Protein AF-A0A422N9A6-F1 (afdb_monomer_lite)

Structure (mmCIF, N/CA/C/O backbone):
data_AF-A0A422N9A6-F1
#
_entry.id   AF-A0A422N9A6-F1
#
loop_
_atom_site.group_PDB
_atom_site.id
_atom_site.type_symbol
_atom_site.label_atom_id
_atom_site.label_alt_id
_atom_site.label_comp_id
_atom_site.label_asym_id
_atom_site.label_entity_id
_atom_site.label_seq_id
_atom_site.pdbx_PDB_ins_code
_atom_site.Cartn_x
_atom_site.Cartn_y
_atom_site.Cartn_z
_atom_site.occupancy
_atom_site.B_iso_or_equiv
_atom_site.auth_seq_id
_atom_site.auth_comp_id
_atom_site.auth_asym_id
_atom_site.auth_atom_id
_atom_site.pdbx_PDB_model_num
ATOM 1 N N . MET A 1 1 ? 10.472 6.749 -29.628 1.00 46.28 1 MET A N 1
ATOM 2 C CA . MET A 1 1 ? 9.082 7.004 -29.210 1.00 46.28 1 MET A CA 1
ATOM 3 C C . MET A 1 1 ? 9.150 7.537 -27.788 1.00 46.28 1 MET A C 1
ATOM 5 O O . MET A 1 1 ? 9.612 6.810 -26.937 1.00 46.28 1 MET A O 1
ATOM 9 N N . LYS A 1 2 ? 8.829 8.817 -27.547 1.00 56.16 2 LYS A N 1
ATOM 10 C CA . LYS A 1 2 ? 8.885 9.477 -26.219 1.00 56.16 2 LYS A CA 1
ATOM 11 C C . LYS A 1 2 ? 7.489 9.838 -25.676 1.00 56.16 2 LYS A C 1
ATOM 13 O O . LYS A 1 2 ? 7.360 10.500 -24.651 1.00 56.16 2 LYS A O 1
ATOM 18 N N . TYR A 1 3 ? 6.442 9.387 -26.368 1.00 67.62 3 TYR A N 1
ATOM 19 C CA . TYR A 1 3 ? 5.109 9.974 -26.276 1.00 67.62 3 TYR A CA 1
ATOM 20 C C . TYR A 1 3 ? 4.389 9.733 -24.948 1.00 67.62 3 TYR A C 1
ATOM 22 O O . TYR A 1 3 ? 3.632 10.600 -24.554 1.00 67.62 3 TYR A O 1
ATOM 30 N N . VAL A 1 4 ? 4.594 8.623 -24.229 1.00 70.62 4 VAL A N 1
ATOM 31 C CA . VAL A 1 4 ? 3.807 8.347 -23.003 1.00 70.62 4 VAL A CA 1
ATOM 32 C C . VAL A 1 4 ? 4.086 9.376 -21.919 1.00 70.62 4 VAL A C 1
ATOM 34 O O . VAL A 1 4 ? 3.166 10.035 -21.448 1.00 70.62 4 VAL A O 1
ATOM 37 N N . TYR A 1 5 ? 5.359 9.564 -21.578 1.00 70.56 5 TYR A N 1
ATOM 38 C CA . TYR A 1 5 ? 5.751 10.548 -20.576 1.00 70.56 5 TYR A CA 1
ATOM 39 C C . TYR A 1 5 ? 5.461 11.978 -21.056 1.00 70.56 5 TYR A C 1
ATOM 41 O O . TYR A 1 5 ? 5.016 12.794 -20.261 1.00 70.56 5 TYR A O 1
ATOM 49 N N . GLU A 1 6 ? 5.626 12.279 -22.350 1.00 73.62 6 GLU A N 1
ATOM 50 C CA . GLU A 1 6 ? 5.270 13.591 -22.919 1.00 73.62 6 GLU A CA 1
ATOM 51 C C . GLU A 1 6 ? 3.755 13.869 -22.865 1.00 73.62 6 GLU A C 1
ATOM 53 O O . GLU A 1 6 ? 3.351 14.969 -22.496 1.00 73.6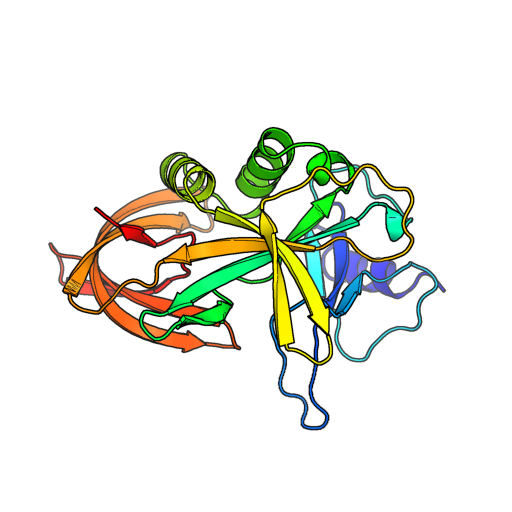2 6 GLU A O 1
ATOM 58 N N . ILE A 1 7 ? 2.910 12.878 -23.171 1.00 75.56 7 ILE A N 1
ATOM 59 C CA . ILE A 1 7 ? 1.445 12.971 -23.079 1.00 75.56 7 ILE A CA 1
ATOM 60 C C . ILE A 1 7 ? 1.021 13.138 -21.621 1.00 75.56 7 ILE A C 1
ATOM 62 O O . ILE A 1 7 ? 0.215 14.014 -21.321 1.00 75.56 7 ILE A O 1
ATOM 66 N N . ILE A 1 8 ? 1.580 12.339 -20.709 1.00 76.00 8 ILE A N 1
ATOM 67 C CA . ILE A 1 8 ? 1.250 12.420 -19.283 1.00 76.00 8 ILE A CA 1
ATOM 68 C C . ILE A 1 8 ? 1.676 13.772 -18.713 1.00 76.00 8 ILE A C 1
ATOM 70 O O . ILE A 1 8 ? 0.878 14.399 -18.027 1.00 76.00 8 ILE A O 1
ATOM 74 N N . HIS A 1 9 ? 2.871 14.273 -19.038 1.00 75.00 9 HIS A N 1
ATOM 75 C CA . HIS A 1 9 ? 3.291 15.615 -18.626 1.00 75.00 9 HIS A CA 1
ATOM 76 C C . HIS A 1 9 ? 2.428 16.719 -19.245 1.00 75.00 9 HIS A C 1
ATOM 78 O O . HIS A 1 9 ? 2.159 17.716 -18.584 1.00 75.00 9 HIS A O 1
ATOM 84 N N . ALA A 1 10 ? 1.953 16.554 -20.482 1.00 77.75 10 ALA A N 1
ATOM 85 C CA . ALA A 1 10 ? 1.004 17.497 -21.069 1.00 77.75 10 ALA A CA 1
ATOM 86 C C . ALA A 1 10 ? -0.349 17.496 -20.332 1.00 77.75 10 ALA A C 1
ATOM 88 O O . ALA A 1 10 ? -1.010 18.530 -20.269 1.00 77.75 10 ALA A O 1
ATOM 89 N N . TRP A 1 11 ? -0.764 16.353 -19.777 1.00 77.75 11 TRP A N 1
ATOM 90 C CA . TRP A 1 11 ? -2.012 16.211 -19.016 1.00 77.75 11 TRP A CA 1
ATOM 91 C C . TRP A 1 11 ? -1.864 16.618 -17.543 1.00 77.75 11 TRP A C 1
ATOM 93 O O . TRP A 1 11 ? -2.822 17.099 -16.944 1.00 77.75 11 TRP A O 1
ATOM 103 N N . LEU A 1 12 ? -0.673 16.440 -16.968 1.00 76.00 12 LEU A N 1
ATOM 104 C CA . LEU A 1 12 ? -0.322 16.738 -15.579 1.00 76.00 12 LEU A CA 1
ATOM 105 C C . LEU A 1 12 ? 0.913 17.656 -15.534 1.00 76.00 12 LEU A C 1
ATOM 107 O O . LEU A 1 12 ? 1.984 17.229 -15.098 1.00 76.00 12 LEU A O 1
ATOM 111 N N . PRO A 1 13 ? 0.792 18.918 -15.981 1.00 68.25 13 PRO A N 1
ATOM 112 C CA . PRO A 1 13 ? 1.935 19.827 -16.101 1.00 68.25 13 PRO A CA 1
ATOM 113 C C . PRO A 1 13 ? 2.530 20.239 -14.749 1.00 68.25 13 PRO A C 1
ATOM 115 O O . PRO A 1 13 ? 3.675 20.678 -14.693 1.00 68.25 13 PRO A O 1
ATOM 118 N N . GLU A 1 14 ? 1.756 20.111 -13.670 1.00 70.94 14 GLU A N 1
ATOM 119 C CA . GLU A 1 14 ? 2.173 20.430 -12.299 1.00 70.94 14 GLU A CA 1
ATOM 120 C C . GLU A 1 14 ? 2.848 19.252 -11.587 1.00 70.94 14 GLU A C 1
ATOM 122 O O . GLU A 1 14 ? 3.497 19.454 -10.562 1.00 70.94 14 GLU A O 1
ATOM 127 N N . ALA A 1 15 ? 2.702 18.029 -12.109 1.00 67.69 15 ALA A N 1
ATOM 128 C CA . ALA A 1 15 ? 3.340 16.862 -11.522 1.00 67.69 15 ALA A CA 1
ATOM 129 C C . ALA A 1 15 ? 4.850 16.916 -11.779 1.00 67.69 15 ALA A C 1
ATOM 131 O O . ALA A 1 15 ? 5.285 17.208 -12.897 1.00 67.69 15 ALA A O 1
ATOM 132 N N . GLY A 1 16 ? 5.642 16.626 -10.742 1.00 72.12 16 GLY A N 1
ATOM 133 C CA . GLY A 1 16 ? 7.093 16.557 -10.832 1.00 72.12 16 GLY A CA 1
ATOM 134 C C . GLY A 1 16 ? 7.571 15.364 -11.664 1.00 72.12 16 GLY A C 1
ATOM 135 O O . GLY A 1 16 ? 7.059 15.049 -12.736 1.00 72.12 16 GLY A O 1
ATOM 136 N N . ASN A 1 17 ? 8.594 14.662 -11.186 1.00 79.69 17 ASN A N 1
ATOM 137 C CA . ASN A 1 17 ? 9.063 13.466 -11.881 1.00 79.69 17 ASN A CA 1
ATOM 138 C C . ASN A 1 17 ? 8.054 12.331 -11.679 1.00 79.69 17 ASN A C 1
ATOM 140 O O . ASN A 1 17 ? 7.682 12.031 -10.549 1.00 79.69 17 ASN A O 1
ATOM 144 N N . LEU A 1 18 ? 7.639 11.676 -12.761 1.00 83.25 18 LEU A N 1
ATOM 145 C CA . LEU A 1 18 ? 6.686 10.566 -12.718 1.00 83.25 18 LEU A CA 1
ATOM 146 C C . LEU A 1 18 ? 7.372 9.262 -13.101 1.00 83.25 18 LEU A C 1
ATOM 148 O O . LEU A 1 18 ? 8.242 9.260 -13.961 1.00 83.25 18 LEU A O 1
ATOM 152 N N . VAL A 1 19 ? 6.952 8.144 -12.520 1.00 86.50 19 VAL A N 1
ATOM 153 C CA . VAL A 1 19 ? 7.286 6.799 -13.001 1.00 86.50 19 VAL A CA 1
ATOM 154 C C . VAL A 1 19 ? 6.014 6.126 -13.478 1.00 86.50 19 VAL A C 1
ATOM 156 O O . VAL A 1 19 ? 5.016 6.098 -12.758 1.00 86.50 19 VAL A O 1
ATOM 159 N N . CYS A 1 20 ? 6.059 5.583 -14.693 1.00 88.06 20 CYS A N 1
ATOM 160 C CA . CYS A 1 20 ? 4.936 4.867 -15.280 1.00 88.06 20 CYS A CA 1
ATOM 161 C C . CYS A 1 20 ? 5.089 3.362 -15.071 1.00 88.06 20 CYS A C 1
ATOM 163 O O . CYS A 1 20 ? 6.174 2.805 -15.246 1.00 88.06 20 CYS A O 1
ATOM 165 N N . TYR A 1 21 ? 3.998 2.688 -14.739 1.00 90.00 21 TYR A N 1
ATOM 166 C CA . TYR A 1 21 ? 3.977 1.244 -14.557 1.00 90.00 21 TYR A CA 1
ATOM 167 C C . TYR A 1 21 ? 2.638 0.645 -14.986 1.00 90.00 21 TYR A C 1
ATOM 169 O O . TYR A 1 21 ? 1.640 1.334 -15.192 1.00 90.00 21 TYR A O 1
ATOM 177 N N . THR A 1 22 ? 2.638 -0.671 -15.143 1.00 89.81 22 THR A N 1
ATOM 178 C CA . THR A 1 22 ? 1.448 -1.485 -15.380 1.00 89.81 22 THR A CA 1
ATOM 179 C C . THR A 1 22 ? 1.231 -2.400 -14.193 1.00 89.81 22 THR A C 1
ATOM 181 O O . THR A 1 22 ? 2.183 -2.804 -13.520 1.00 89.81 22 THR A O 1
ATOM 184 N N . VAL A 1 23 ? -0.025 -2.749 -13.958 1.00 88.88 23 VAL A N 1
ATOM 185 C CA . VAL A 1 23 ? -0.406 -3.737 -12.954 1.00 88.88 23 VAL A CA 1
ATOM 186 C C . VAL A 1 23 ? -0.841 -5.030 -13.631 1.00 88.88 23 VAL A C 1
ATOM 188 O O . VAL A 1 23 ? -1.109 -5.045 -14.836 1.00 88.88 23 VAL A O 1
ATOM 191 N N . TYR A 1 24 ? -0.885 -6.123 -12.878 1.00 86.31 24 TYR A N 1
ATOM 192 C CA . TYR A 1 24 ? -1.413 -7.380 -13.393 1.00 86.31 24 TYR A CA 1
ATOM 193 C C . TYR A 1 24 ? -2.896 -7.236 -13.739 1.00 86.31 24 TYR A C 1
ATOM 195 O O . TYR A 1 24 ? -3.691 -6.721 -12.954 1.00 86.31 24 TYR A O 1
ATOM 203 N N . SER A 1 25 ? -3.262 -7.710 -14.928 1.00 82.44 25 SER A N 1
ATOM 204 C CA . SER A 1 25 ? -4.643 -7.754 -15.395 1.00 82.44 25 SER A CA 1
ATOM 205 C C . SER A 1 25 ? -4.983 -9.151 -15.893 1.00 82.44 25 SER A C 1
ATOM 207 O O . SER A 1 25 ? -4.232 -9.716 -16.692 1.00 82.44 25 SER A O 1
ATOM 209 N N . GLU A 1 26 ? -6.129 -9.683 -15.487 1.00 76.12 26 GLU A N 1
ATOM 210 C CA . GLU A 1 26 ? -6.670 -10.907 -16.077 1.00 76.12 26 GLU A CA 1
ATOM 211 C C . GLU A 1 26 ? -7.236 -10.667 -17.480 1.00 76.12 26 GLU A C 1
ATOM 213 O O . GLU A 1 26 ? -7.545 -9.540 -17.872 1.00 76.12 26 GLU A O 1
ATOM 218 N N . THR A 1 27 ? -7.444 -11.749 -18.233 1.00 68.00 27 THR A N 1
ATOM 219 C CA . THR A 1 27 ? -8.047 -11.745 -19.579 1.00 68.00 27 THR A CA 1
ATOM 220 C C . THR A 1 27 ? -9.426 -11.083 -19.640 1.00 68.00 27 THR A C 1
ATOM 222 O O . THR A 1 27 ? -9.834 -10.620 -20.703 1.00 68.00 27 THR A O 1
ATOM 225 N N . HIS A 1 28 ? -10.130 -11.002 -18.508 1.00 68.31 28 HIS A N 1
ATOM 226 C CA . HIS A 1 28 ? -11.427 -10.335 -18.372 1.00 68.31 28 HIS A CA 1
ATOM 227 C C . HIS A 1 28 ? -11.332 -8.858 -17.947 1.00 68.31 28 HIS A C 1
ATOM 229 O O . HIS A 1 28 ? -12.360 -8.213 -17.761 1.00 68.31 28 HIS A O 1
ATOM 235 N N . GLY A 1 29 ? -10.121 -8.303 -17.817 1.00 67.06 29 GLY A N 1
ATOM 236 C CA . GLY A 1 29 ? -9.893 -6.893 -17.489 1.00 67.06 29 GLY A CA 1
ATOM 237 C C . GLY A 1 29 ? -9.931 -6.559 -15.996 1.00 67.06 29 GLY A C 1
ATOM 238 O O . GLY A 1 29 ? -9.860 -5.383 -15.647 1.00 67.06 29 GLY A O 1
ATOM 239 N N . VAL A 1 30 ? -10.017 -7.564 -15.116 1.00 75.31 30 VAL A N 1
ATOM 240 C CA . VAL A 1 30 ? -9.873 -7.373 -13.665 1.00 75.31 30 VAL A CA 1
ATOM 241 C C . VAL A 1 30 ? -8.432 -6.976 -13.364 1.00 75.31 30 VAL A C 1
ATOM 243 O O . VAL A 1 30 ? -7.499 -7.654 -13.798 1.00 75.31 30 VAL A O 1
ATOM 246 N N . LEU A 1 31 ? -8.263 -5.866 -12.647 1.00 78.44 31 LEU A N 1
ATOM 247 C CA . LEU A 1 31 ? -6.966 -5.325 -12.261 1.00 78.44 31 LEU A CA 1
ATOM 248 C C . LEU A 1 31 ? -6.616 -5.771 -10.846 1.00 78.44 31 LEU A C 1
ATOM 250 O O . LEU A 1 31 ? -7.401 -5.597 -9.916 1.00 78.44 31 LEU A O 1
ATOM 254 N N . TYR A 1 32 ? -5.407 -6.290 -10.695 1.00 80.88 32 TYR A N 1
ATOM 255 C CA . TYR A 1 32 ? -4.807 -6.594 -9.408 1.00 80.88 32 TYR A CA 1
ATOM 256 C C . TYR A 1 32 ? -3.834 -5.474 -9.072 1.00 80.88 32 TYR A C 1
ATOM 258 O O . TYR A 1 32 ? -2.988 -5.183 -9.913 1.00 80.88 32 TYR A O 1
ATOM 266 N N . PRO A 1 33 ? -3.892 -4.849 -7.885 1.00 83.62 33 PRO A N 1
ATOM 267 C CA . PRO A 1 33 ? -2.969 -3.785 -7.484 1.00 83.62 33 PRO A CA 1
ATOM 268 C C . PRO A 1 33 ? -1.584 -4.359 -7.120 1.00 83.62 33 PRO A C 1
ATOM 270 O O . PRO A 1 33 ? -1.072 -4.180 -6.021 1.00 83.62 33 PRO A O 1
ATOM 273 N N . LEU A 1 34 ? -0.987 -5.077 -8.067 1.00 86.62 34 LEU A N 1
ATOM 274 C CA . LEU A 1 34 ? 0.340 -5.668 -8.028 1.00 86.62 34 LEU A CA 1
ATOM 275 C C . LEU A 1 34 ? 1.050 -5.269 -9.317 1.00 86.62 34 LEU A C 1
ATOM 277 O O . LEU A 1 34 ? 0.504 -5.433 -10.411 1.00 86.62 34 LEU A O 1
ATOM 281 N N . VAL A 1 35 ? 2.259 -4.730 -9.201 1.00 89.06 35 VAL A N 1
ATOM 282 C CA . VAL A 1 35 ? 2.995 -4.216 -10.361 1.00 89.06 35 VAL A CA 1
ATOM 283 C C . VAL A 1 35 ? 3.462 -5.376 -11.231 1.00 89.06 35 VAL A C 1
ATOM 285 O O . VAL A 1 35 ? 4.141 -6.288 -10.766 1.00 89.06 35 VAL A O 1
ATOM 288 N N . ASN A 1 36 ? 3.123 -5.309 -12.515 1.00 86.44 36 ASN A N 1
ATOM 289 C CA . ASN A 1 36 ? 3.607 -6.238 -13.529 1.00 86.44 36 ASN A CA 1
ATOM 290 C C . ASN A 1 36 ? 4.933 -5.745 -14.123 1.00 86.44 36 ASN A C 1
ATOM 292 O O . ASN A 1 36 ? 5.924 -6.469 -14.161 1.00 86.44 36 ASN A O 1
ATOM 296 N N . LYS A 1 37 ? 4.968 -4.482 -14.562 1.00 87.88 37 LYS A N 1
ATOM 297 C CA . LYS A 1 37 ? 6.144 -3.899 -15.217 1.00 87.88 37 LYS A CA 1
ATOM 298 C C . LYS A 1 37 ? 6.233 -2.398 -14.977 1.00 87.88 37 LYS A C 1
ATOM 300 O O . LYS A 1 37 ? 5.250 -1.689 -15.183 1.00 87.88 37 LYS A O 1
ATOM 305 N N . VAL A 1 38 ? 7.427 -1.916 -14.632 1.00 88.31 38 VAL A N 1
ATOM 306 C CA . VAL A 1 38 ? 7.788 -0.491 -14.711 1.00 88.31 38 VAL A CA 1
ATOM 307 C C . VAL A 1 38 ? 8.196 -0.174 -16.149 1.00 88.31 38 VAL A C 1
ATOM 309 O O . VAL A 1 38 ? 9.039 -0.867 -16.718 1.00 88.31 38 VAL A O 1
ATOM 312 N N . LEU A 1 39 ? 7.573 0.842 -16.743 1.00 86.31 39 LEU A N 1
ATOM 313 C CA . LEU A 1 39 ? 7.689 1.142 -18.167 1.00 86.31 39 LEU A CA 1
ATOM 314 C C . LEU A 1 39 ? 8.958 1.941 -18.477 1.00 86.31 39 LEU A C 1
ATOM 316 O O . LEU A 1 39 ? 9.191 3.018 -17.914 1.00 86.31 39 LEU A O 1
ATOM 320 N N . HIS A 1 40 ? 9.747 1.427 -19.419 1.00 82.50 40 HIS A N 1
ATOM 321 C CA . HIS A 1 40 ? 10.847 2.145 -20.052 1.00 82.50 40 HIS A CA 1
ATOM 322 C C . HIS A 1 40 ? 10.313 3.156 -21.074 1.00 82.50 40 HIS A C 1
ATOM 324 O O . HIS A 1 40 ? 9.215 3.007 -21.603 1.00 82.50 40 HIS A O 1
ATOM 330 N N . LEU A 1 41 ? 11.114 4.172 -21.401 1.00 74.44 41 LEU A N 1
ATOM 331 C CA . LEU A 1 41 ? 10.752 5.162 -22.425 1.00 74.44 41 LEU A CA 1
ATOM 332 C C . LEU A 1 41 ? 10.529 4.542 -23.808 1.00 74.44 41 LEU A C 1
ATOM 334 O O . LEU A 1 41 ? 9.733 5.062 -24.581 1.00 74.44 41 LEU A O 1
ATOM 338 N N . ASP A 1 42 ? 11.244 3.459 -24.097 1.00 78.00 42 ASP A N 1
ATOM 339 C CA . ASP A 1 42 ? 11.192 2.764 -25.386 1.00 78.00 42 ASP A CA 1
ATOM 340 C C . ASP A 1 42 ? 10.169 1.618 -25.414 1.00 78.00 42 ASP A C 1
ATOM 342 O O . ASP A 1 42 ? 10.069 0.929 -26.426 1.00 78.00 42 ASP A O 1
ATOM 346 N N . ASP A 1 43 ? 9.429 1.394 -24.323 1.00 80.06 43 ASP A N 1
ATOM 347 C CA . ASP A 1 43 ? 8.355 0.403 -24.317 1.00 80.06 43 ASP A CA 1
ATOM 348 C C . ASP A 1 43 ? 7.159 0.875 -25.157 1.00 80.06 43 ASP A C 1
ATOM 350 O O . ASP A 1 43 ? 6.816 2.062 -25.179 1.00 80.06 43 ASP A O 1
ATOM 354 N N . ASP A 1 44 ? 6.474 -0.078 -25.794 1.00 80.88 44 ASP A N 1
ATOM 355 C CA . ASP A 1 44 ? 5.182 0.178 -26.428 1.00 80.88 44 ASP A CA 1
ATOM 356 C C . ASP A 1 44 ? 4.154 0.661 -25.399 1.00 80.88 44 ASP A C 1
ATOM 358 O O . ASP A 1 44 ? 4.112 0.190 -24.259 1.00 80.88 44 ASP A O 1
ATOM 362 N N . VAL A 1 45 ? 3.289 1.590 -25.816 1.00 78.12 45 VAL A N 1
ATOM 363 C CA . VAL A 1 45 ? 2.268 2.178 -24.942 1.00 78.12 45 VAL A CA 1
ATOM 364 C C . VAL A 1 45 ? 1.201 1.130 -24.616 1.00 78.12 45 VAL A C 1
ATOM 366 O O . VAL A 1 45 ? 0.462 0.722 -25.519 1.00 78.12 45 VAL A O 1
ATOM 369 N N . PRO A 1 46 ? 1.066 0.692 -23.352 1.00 82.44 46 PRO A N 1
ATOM 370 C CA . PRO A 1 46 ? 0.030 -0.262 -22.999 1.00 82.44 46 PRO A CA 1
ATOM 371 C C . PRO A 1 46 ? -1.336 0.433 -22.946 1.00 82.44 46 PRO A C 1
ATOM 373 O O . PRO A 1 46 ? -1.442 1.652 -22.823 1.00 82.44 46 PRO A O 1
ATOM 376 N N . ARG A 1 47 ? -2.412 -0.360 -23.002 1.00 83.00 47 ARG A N 1
ATOM 377 C CA . ARG A 1 47 ? -3.796 0.159 -22.971 1.00 83.00 47 ARG A CA 1
ATOM 378 C C . ARG A 1 47 ? -4.137 0.885 -21.669 1.00 83.00 47 ARG A C 1
ATOM 380 O O . ARG A 1 47 ? -5.004 1.751 -21.670 1.00 83.00 47 ARG A O 1
ATOM 387 N N . LEU A 1 48 ? -3.490 0.494 -20.575 1.00 84.75 48 LEU A N 1
ATOM 388 C CA . LEU A 1 48 ? -3.685 1.046 -19.244 1.00 84.75 48 LEU A CA 1
ATOM 389 C C . LEU A 1 48 ? -2.312 1.333 -18.634 1.00 84.75 48 LEU A C 1
ATOM 391 O O . LEU A 1 48 ? -1.443 0.459 -18.630 1.00 84.75 48 LEU A O 1
ATOM 395 N N . VAL A 1 49 ? -2.134 2.548 -18.124 1.00 86.94 49 VAL A N 1
ATOM 396 C CA . VAL A 1 49 ? -0.899 3.019 -17.491 1.00 86.94 49 VAL A CA 1
ATOM 397 C C . VAL A 1 49 ? -1.250 3.628 -16.142 1.00 86.94 49 VAL A C 1
ATOM 399 O O . VAL A 1 49 ? -2.199 4.403 -16.038 1.00 86.94 49 VAL A O 1
ATOM 402 N N . PHE A 1 50 ? -0.451 3.308 -15.132 1.00 89.00 50 PHE A N 1
ATOM 403 C CA . PHE A 1 50 ? -0.457 3.975 -13.838 1.00 89.00 50 PHE A CA 1
ATOM 404 C C . PHE A 1 50 ? 0.779 4.851 -13.711 1.00 89.00 50 PHE A C 1
ATOM 406 O O . PHE A 1 50 ? 1.832 4.532 -14.266 1.00 89.00 50 PHE A O 1
ATOM 413 N N . CYS A 1 51 ? 0.644 5.947 -12.973 1.00 88.31 51 CYS A N 1
ATOM 414 C CA . CYS A 1 51 ? 1.718 6.904 -12.750 1.00 88.31 51 CYS A CA 1
ATOM 415 C C . CYS A 1 51 ? 1.865 7.156 -11.255 1.00 88.31 51 CYS A C 1
ATOM 417 O O . CYS A 1 51 ? 0.866 7.293 -10.551 1.00 88.31 51 CYS A O 1
ATOM 419 N N . GLN A 1 52 ? 3.104 7.251 -10.789 1.00 89.81 52 GLN A N 1
ATOM 420 C CA . GLN A 1 52 ? 3.417 7.687 -9.435 1.00 89.81 52 GLN A CA 1
ATOM 421 C C . GLN A 1 52 ? 4.432 8.822 -9.493 1.00 89.81 52 GLN A C 1
ATOM 423 O O . GLN A 1 52 ? 5.437 8.719 -10.197 1.00 89.81 52 GLN A O 1
ATOM 428 N N . GLU A 1 53 ? 4.187 9.883 -8.734 1.00 85.69 53 GLU A N 1
ATOM 429 C CA . GLU A 1 53 ? 5.176 10.934 -8.522 1.00 85.69 53 GLU A CA 1
ATOM 430 C C . GLU A 1 53 ? 6.332 10.431 -7.650 1.00 85.69 53 GLU A C 1
ATOM 432 O O . GLU A 1 53 ? 6.144 9.695 -6.679 1.00 85.69 53 GLU A O 1
ATOM 437 N N . VAL A 1 54 ? 7.554 10.799 -8.027 1.00 80.75 54 VAL A N 1
ATOM 438 C CA . VAL A 1 54 ? 8.782 10.411 -7.339 1.00 80.75 54 VAL A CA 1
ATOM 439 C C . VAL A 1 54 ? 9.617 11.639 -6.997 1.00 80.75 54 VAL A C 1
ATOM 441 O O . VAL A 1 54 ? 9.813 12.543 -7.804 1.00 80.75 54 VAL A O 1
ATOM 444 N N . LEU A 1 55 ? 10.169 11.639 -5.784 1.00 71.12 55 LEU A N 1
ATOM 445 C CA . LEU A 1 55 ? 10.945 12.752 -5.222 1.00 71.12 55 LEU A CA 1
ATOM 446 C C . LEU A 1 55 ? 12.436 12.719 -5.614 1.00 71.12 55 LEU A C 1
ATOM 448 O O . LEU A 1 55 ? 13.241 13.504 -5.116 1.00 71.12 55 LEU A O 1
ATOM 452 N N . CYS A 1 56 ? 12.823 11.800 -6.498 1.00 65.50 56 CYS A N 1
ATOM 453 C CA . CYS A 1 56 ? 14.185 11.651 -7.006 1.00 65.50 56 CYS A CA 1
ATOM 454 C C . CYS A 1 56 ? 14.308 12.282 -8.405 1.00 65.50 56 CYS A C 1
ATOM 456 O O . CYS A 1 56 ? 13.304 12.373 -9.119 1.00 65.50 56 CYS A O 1
ATOM 458 N N . PRO A 1 57 ? 15.514 12.695 -8.845 1.00 60.97 57 PRO A N 1
ATOM 459 C CA . PRO A 1 57 ? 15.722 13.128 -10.226 1.00 60.97 57 PRO A CA 1
ATOM 460 C C . PRO A 1 57 ? 15.292 12.017 -11.192 1.00 60.97 57 PRO A C 1
ATOM 462 O O . PRO A 1 57 ? 15.674 10.861 -11.012 1.00 60.97 57 PRO A O 1
ATOM 465 N N . PHE A 1 58 ? 14.483 12.360 -12.202 1.00 54.94 58 PHE A N 1
ATOM 466 C CA . PHE A 1 58 ? 13.926 11.384 -13.138 1.00 54.94 58 PHE A CA 1
ATOM 467 C C . PHE A 1 58 ? 15.036 10.544 -13.779 1.00 54.94 58 PHE A C 1
ATOM 469 O O . PHE A 1 58 ? 15.877 11.034 -14.541 1.00 54.94 58 PHE A O 1
ATOM 476 N N . HIS A 1 59 ? 15.036 9.252 -13.463 1.00 56.78 59 HIS A N 1
ATOM 477 C CA . HIS A 1 59 ? 15.959 8.294 -14.037 1.00 56.78 59 HIS A CA 1
ATOM 478 C C . HIS A 1 59 ? 15.248 7.454 -15.089 1.00 56.78 59 HIS A C 1
ATOM 480 O O . HIS A 1 59 ? 14.288 6.744 -14.813 1.00 56.78 59 HIS A O 1
ATOM 486 N N . LYS A 1 60 ? 15.773 7.526 -16.312 1.00 57.47 60 LYS A N 1
ATOM 487 C CA . LYS A 1 60 ? 15.195 6.899 -17.507 1.00 57.47 60 LYS A CA 1
ATOM 488 C C . LYS A 1 60 ? 15.313 5.371 -17.527 1.00 57.47 60 LYS A C 1
ATOM 490 O O . LYS A 1 60 ? 14.682 4.737 -18.359 1.00 57.47 60 LYS A O 1
ATOM 495 N N . LEU A 1 61 ? 16.134 4.791 -16.649 1.00 63.41 61 LEU A N 1
ATOM 496 C CA . LEU A 1 61 ? 16.475 3.370 -16.667 1.00 63.41 61 LEU A CA 1
ATOM 497 C C . LEU A 1 61 ? 15.574 2.578 -15.716 1.00 63.41 61 LEU A C 1
ATOM 499 O O . LEU A 1 61 ? 15.526 2.859 -14.519 1.00 63.41 61 LEU A O 1
ATOM 503 N N . THR A 1 62 ? 14.898 1.557 -16.244 1.00 66.19 62 THR A N 1
ATOM 504 C CA . THR A 1 62 ? 13.955 0.706 -15.497 1.00 66.19 62 THR A CA 1
ATOM 505 C C . THR A 1 62 ? 14.616 -0.104 -14.386 1.00 66.19 62 THR A C 1
ATOM 507 O O . THR A 1 62 ? 13.994 -0.355 -13.358 1.00 66.19 62 THR A O 1
ATOM 510 N N . ASN A 1 63 ? 15.895 -0.454 -14.543 1.00 71.19 63 ASN A N 1
ATOM 511 C CA . ASN A 1 63 ? 16.666 -1.218 -13.558 1.00 71.19 63 ASN A CA 1
ATOM 512 C C . ASN A 1 63 ? 16.954 -0.456 -12.250 1.00 71.19 63 ASN A C 1
ATOM 514 O O . ASN A 1 63 ? 17.473 -1.057 -11.311 1.00 71.19 63 ASN A O 1
ATOM 518 N N . ARG A 1 64 ? 16.623 0.841 -12.179 1.00 83.19 64 ARG A N 1
ATOM 519 C CA . ARG A 1 64 ? 16.767 1.678 -10.977 1.00 83.19 64 ARG A CA 1
ATOM 520 C C . ARG A 1 64 ? 15.528 1.713 -10.094 1.00 83.19 64 ARG A C 1
ATOM 522 O O . ARG A 1 64 ? 15.545 2.412 -9.085 1.00 83.19 64 ARG A O 1
ATOM 529 N N . TRP A 1 65 ? 14.478 0.983 -10.445 1.00 88.44 65 TRP A N 1
ATOM 530 C CA . TRP A 1 65 ? 13.241 0.953 -9.675 1.00 88.44 65 TRP A CA 1
ATOM 531 C C . TRP A 1 65 ? 13.062 -0.383 -8.967 1.00 88.44 65 TRP A C 1
ATOM 533 O O . TRP A 1 65 ? 13.601 -1.406 -9.385 1.00 88.44 65 TRP A O 1
ATOM 543 N N . GLY A 1 66 ? 12.290 -0.351 -7.891 1.00 91.19 66 GLY A N 1
ATOM 544 C CA . GLY A 1 66 ? 11.746 -1.517 -7.218 1.00 91.19 66 GLY A CA 1
ATOM 545 C C . GLY A 1 66 ? 10.303 -1.264 -6.809 1.00 91.19 66 GLY A C 1
ATOM 546 O O . GLY A 1 66 ? 9.805 -0.141 -6.916 1.00 91.19 66 GLY A O 1
ATOM 547 N N . VAL A 1 67 ? 9.630 -2.314 -6.357 1.00 93.62 67 VAL A N 1
ATOM 548 C CA . VAL A 1 67 ? 8.213 -2.273 -5.989 1.00 93.62 67 VAL A CA 1
ATOM 549 C C . VAL A 1 67 ? 8.060 -2.608 -4.518 1.00 93.62 67 VAL A C 1
ATOM 551 O O . VAL A 1 67 ? 8.657 -3.560 -4.021 1.00 93.62 67 VAL A O 1
ATOM 554 N N . VAL A 1 68 ? 7.217 -1.850 -3.831 1.00 95.25 68 VAL A N 1
ATOM 555 C CA . VAL A 1 68 ? 6.731 -2.181 -2.500 1.00 95.25 68 VAL A CA 1
ATOM 556 C C . VAL A 1 68 ? 5.238 -2.456 -2.578 1.00 95.25 68 VAL A C 1
ATOM 558 O O . VAL A 1 68 ? 4.435 -1.562 -2.838 1.00 95.25 68 VAL A O 1
ATOM 561 N N . ASN A 1 69 ? 4.870 -3.707 -2.343 1.00 95.00 69 ASN A N 1
ATOM 562 C CA . ASN A 1 69 ? 3.493 -4.153 -2.229 1.00 95.00 69 ASN A CA 1
ATOM 563 C C . ASN A 1 69 ? 3.063 -4.012 -0.763 1.00 95.00 69 ASN A C 1
ATOM 565 O O . ASN A 1 69 ? 3.631 -4.642 0.126 1.00 95.00 69 ASN A O 1
ATOM 569 N N . VAL A 1 70 ? 2.068 -3.177 -0.490 1.00 95.75 70 VAL A N 1
ATOM 570 C CA . VAL A 1 70 ? 1.521 -3.021 0.862 1.00 95.75 70 VAL A CA 1
ATOM 571 C C . VAL A 1 70 ? 0.314 -3.936 0.989 1.00 95.75 70 VAL A C 1
ATOM 573 O O . VAL A 1 70 ? -0.667 -3.798 0.255 1.00 95.75 70 VAL A O 1
ATOM 576 N N . VAL A 1 71 ? 0.391 -4.889 1.909 1.00 95.88 71 VAL A N 1
ATOM 577 C CA . VAL A 1 71 ? -0.582 -5.975 2.033 1.00 95.88 71 VAL A CA 1
ATOM 578 C C . VAL A 1 71 ? -1.075 -6.125 3.457 1.00 95.88 71 VAL A C 1
ATOM 580 O O . VAL A 1 71 ? -0.399 -5.750 4.410 1.00 95.88 71 VAL A O 1
ATOM 583 N N . VAL A 1 72 ? -2.250 -6.722 3.589 1.00 96.38 72 VAL A N 1
ATOM 584 C CA . VAL A 1 72 ? -2.872 -7.077 4.854 1.00 96.38 72 VAL A CA 1
ATOM 585 C C . VAL A 1 72 ? -2.947 -8.594 4.958 1.00 96.38 72 VAL A C 1
ATOM 587 O O . VAL A 1 72 ? -3.557 -9.249 4.110 1.00 96.38 72 VAL A O 1
ATOM 590 N N . LEU A 1 73 ? -2.352 -9.141 6.016 1.00 95.94 73 LEU A N 1
ATOM 591 C CA . LEU A 1 73 ? -2.490 -10.540 6.392 1.00 95.94 73 LEU A CA 1
ATOM 592 C C . LEU A 1 73 ? -3.797 -10.733 7.159 1.00 95.94 73 LEU A C 1
ATOM 594 O O . LEU A 1 73 ? -3.942 -10.310 8.306 1.00 95.94 73 LEU A O 1
ATOM 598 N N . GLN A 1 74 ? -4.749 -11.383 6.506 1.00 94.44 74 GLN A N 1
ATOM 599 C CA . GLN A 1 74 ? -6.042 -11.727 7.077 1.00 94.44 74 GLN A CA 1
ATOM 600 C C . GLN A 1 74 ? -5.913 -12.828 8.135 1.00 94.44 74 GLN A C 1
ATOM 602 O O . GLN A 1 74 ? -5.020 -13.669 8.060 1.00 94.44 74 GLN A O 1
ATOM 607 N N . HIS A 1 75 ? -6.857 -12.898 9.079 1.00 89.88 75 HIS A N 1
ATOM 608 C CA . HIS A 1 75 ? -6.828 -13.896 10.162 1.00 89.88 75 HIS A CA 1
ATOM 609 C C . HIS A 1 75 ? -6.823 -15.353 9.667 1.00 89.88 75 HIS A C 1
ATOM 611 O O . HIS A 1 75 ? -6.236 -16.218 10.307 1.00 89.88 75 HIS A O 1
ATOM 617 N N . HIS A 1 76 ? -7.430 -15.628 8.509 1.00 89.38 76 HIS A N 1
ATOM 618 C CA . HIS A 1 76 ? -7.397 -16.943 7.854 1.00 89.38 76 HIS A CA 1
ATOM 619 C C . HIS A 1 76 ? -6.122 -17.213 7.026 1.00 89.38 76 HIS A C 1
ATOM 621 O O . HIS A 1 76 ? -6.046 -18.216 6.324 1.00 89.38 76 HIS A O 1
ATOM 627 N N . GLY A 1 77 ? -5.135 -16.313 7.068 1.00 88.06 77 GLY A N 1
ATOM 628 C CA . GLY A 1 77 ? -3.817 -16.492 6.455 1.00 88.06 77 GLY A CA 1
ATOM 629 C C . GLY A 1 77 ? -3.656 -15.975 5.023 1.00 88.06 77 GLY A C 1
ATOM 630 O O . GLY A 1 77 ? -2.535 -15.961 4.526 1.00 88.06 77 GLY A O 1
ATOM 631 N N . SER A 1 78 ? -4.722 -15.526 4.349 1.00 90.25 78 SER A N 1
ATOM 632 C CA . SER A 1 78 ? -4.579 -14.921 3.018 1.00 90.25 78 SER A CA 1
ATOM 633 C C . SER A 1 78 ? -4.000 -13.502 3.078 1.00 90.25 78 SER A C 1
ATOM 635 O O . SER A 1 78 ? -4.201 -12.761 4.044 1.00 90.25 78 SER A O 1
ATOM 637 N N . LEU A 1 79 ? -3.287 -13.126 2.016 1.00 91.81 79 LEU A N 1
ATOM 638 C CA . LEU A 1 79 ? -2.763 -11.781 1.813 1.00 91.81 79 LEU A CA 1
ATOM 639 C C . LEU A 1 79 ? -3.660 -11.041 0.833 1.00 91.81 79 LEU A C 1
ATOM 641 O O . LEU A 1 79 ? -3.895 -11.513 -0.278 1.00 91.81 79 LEU A O 1
ATOM 645 N N . LEU A 1 80 ? -4.127 -9.867 1.239 1.00 92.19 80 LEU A N 1
ATOM 646 C CA . LEU A 1 80 ? -4.878 -8.962 0.378 1.00 92.19 80 LEU A CA 1
ATOM 647 C C . LEU A 1 80 ? -4.104 -7.654 0.209 1.00 92.19 80 LEU A C 1
ATOM 649 O O . LEU A 1 80 ? -3.456 -7.217 1.159 1.00 92.19 80 LEU A O 1
ATOM 653 N N . PRO A 1 81 ? -4.171 -6.988 -0.951 1.00 93.94 81 PRO A N 1
ATOM 654 C CA . PRO A 1 81 ? -3.626 -5.643 -1.092 1.00 93.94 81 PRO A CA 1
ATOM 655 C C . PRO A 1 81 ? -4.274 -4.688 -0.083 1.00 93.94 81 PRO A C 1
ATOM 657 O O . PRO A 1 81 ? -5.495 -4.625 0.010 1.00 93.94 81 PRO A O 1
ATOM 660 N N . GLY A 1 82 ? -3.464 -3.971 0.694 1.00 94.50 82 GLY A N 1
ATOM 661 C CA . GLY A 1 82 ? -3.912 -3.017 1.721 1.00 94.50 82 GLY A CA 1
ATOM 662 C C . GLY A 1 82 ? -3.775 -1.554 1.314 1.00 94.50 82 GLY A C 1
ATOM 663 O O . GLY A 1 82 ? -4.345 -0.669 1.951 1.00 94.50 82 GLY A O 1
ATOM 664 N N . TYR A 1 83 ? -3.012 -1.308 0.252 1.00 94.06 83 TYR A N 1
ATOM 665 C CA . TYR A 1 83 ? -2.785 -0.009 -0.364 1.00 94.06 83 TYR A CA 1
ATOM 666 C C . TYR A 1 83 ? -2.361 -0.230 -1.826 1.00 94.06 83 TYR A C 1
ATOM 668 O O . TYR A 1 83 ? -2.049 -1.355 -2.225 1.00 94.06 83 TYR A O 1
ATOM 676 N N . ILE A 1 84 ? -2.348 0.831 -2.633 1.00 92.31 84 ILE A N 1
ATOM 677 C CA . ILE A 1 84 ? -1.779 0.768 -3.987 1.00 92.31 84 ILE A CA 1
ATOM 678 C C . ILE A 1 84 ? -0.272 0.455 -3.915 1.00 92.31 84 ILE A C 1
ATOM 680 O O . ILE A 1 84 ? 0.393 0.876 -2.969 1.00 92.31 84 ILE A O 1
ATOM 684 N N . PRO A 1 85 ? 0.308 -0.283 -4.873 1.00 92.94 85 PRO A N 1
ATOM 685 C CA . PRO A 1 85 ? 1.731 -0.583 -4.829 1.00 92.94 85 PRO A CA 1
ATOM 686 C C . PRO A 1 85 ? 2.557 0.690 -5.033 1.00 92.94 85 PRO A C 1
ATOM 688 O O . PRO A 1 85 ? 2.180 1.581 -5.795 1.00 92.94 85 PRO A O 1
ATOM 691 N N . LEU A 1 86 ? 3.702 0.754 -4.359 1.00 94.69 86 LEU A N 1
ATOM 692 C CA . LEU A 1 86 ? 4.585 1.912 -4.363 1.00 94.69 86 LEU A CA 1
ATOM 693 C C . LEU A 1 86 ? 5.859 1.608 -5.145 1.00 94.69 86 LEU A C 1
ATOM 695 O O . LEU A 1 86 ? 6.567 0.644 -4.857 1.00 94.69 86 LEU A O 1
ATOM 699 N N . ILE A 1 87 ? 6.182 2.456 -6.114 1.00 93.38 87 ILE A N 1
ATOM 700 C CA . ILE A 1 87 ? 7.449 2.403 -6.835 1.00 93.38 87 ILE A CA 1
ATOM 701 C C . ILE A 1 87 ? 8.502 3.171 -6.039 1.00 93.38 87 ILE A C 1
ATOM 703 O O . ILE A 1 87 ? 8.334 4.352 -5.728 1.00 93.38 87 ILE A O 1
ATOM 707 N N . VAL A 1 88 ? 9.599 2.495 -5.716 1.00 92.25 88 VAL A N 1
ATOM 708 C CA . VAL A 1 88 ? 10.713 3.039 -4.935 1.00 92.25 88 VAL A CA 1
ATOM 709 C C . VAL A 1 88 ? 11.997 3.021 -5.748 1.00 92.25 88 VAL A C 1
ATOM 711 O O . VAL A 1 88 ? 12.135 2.269 -6.716 1.00 92.25 88 VAL A O 1
ATOM 714 N N . HIS A 1 89 ? 12.957 3.856 -5.362 1.00 89.19 89 HIS A N 1
ATOM 715 C CA . HIS A 1 89 ? 14.261 3.840 -6.009 1.00 89.19 89 HIS A CA 1
ATOM 716 C C . HIS A 1 89 ? 15.060 2.642 -5.487 1.00 89.19 89 HIS A C 1
ATOM 718 O O . HIS A 1 89 ? 15.066 2.366 -4.289 1.00 89.19 89 HIS A O 1
ATOM 724 N N . ARG A 1 90 ? 15.767 1.936 -6.371 1.00 87.56 90 ARG A N 1
ATOM 725 C CA . ARG A 1 90 ? 16.492 0.702 -6.035 1.00 87.56 90 ARG A CA 1
ATOM 726 C C . ARG A 1 90 ? 17.552 0.917 -4.961 1.00 87.56 90 ARG A C 1
ATOM 728 O O . ARG A 1 90 ? 17.750 0.034 -4.140 1.00 87.56 90 ARG A O 1
ATOM 735 N N . SER A 1 91 ? 18.187 2.091 -4.905 1.00 86.06 91 SER A N 1
ATOM 736 C CA . SER A 1 91 ? 19.144 2.391 -3.827 1.00 86.06 91 SER A CA 1
ATOM 737 C C . SER A 1 91 ? 18.501 2.356 -2.439 1.00 86.06 91 SER A C 1
ATOM 739 O O . SER A 1 91 ? 19.178 2.056 -1.467 1.00 86.06 91 SER A O 1
ATOM 741 N N . SER A 1 92 ? 17.202 2.634 -2.331 1.00 87.62 92 SER A N 1
ATOM 742 C CA . SER A 1 92 ? 16.478 2.560 -1.061 1.00 87.62 92 SER A CA 1
ATOM 743 C C . SER A 1 92 ? 16.187 1.122 -0.641 1.00 87.62 92 SER A C 1
ATOM 745 O O . SER A 1 92 ? 15.802 0.893 0.492 1.00 87.62 92 SER A O 1
ATOM 747 N N . LEU A 1 93 ? 16.380 0.140 -1.525 1.00 88.56 93 LEU A N 1
ATOM 748 C CA . LEU A 1 93 ? 16.291 -1.283 -1.192 1.00 88.56 93 LEU A CA 1
ATOM 749 C C . LEU A 1 93 ? 17.614 -1.848 -0.652 1.00 88.56 93 LEU A C 1
ATOM 751 O O . LEU A 1 93 ? 17.696 -3.041 -0.376 1.00 88.56 93 LEU A O 1
ATOM 755 N N . GLN A 1 94 ? 18.647 -1.014 -0.490 1.00 87.38 94 GLN A N 1
ATOM 756 C CA . GLN A 1 94 ? 19.936 -1.425 0.080 1.00 87.38 94 GLN A CA 1
ATOM 757 C C . GLN A 1 94 ? 19.891 -1.555 1.605 1.00 87.38 94 GLN A C 1
ATOM 759 O O . GLN A 1 94 ? 20.723 -2.239 2.193 1.00 87.38 94 GLN A O 1
ATOM 764 N N . SER A 1 95 ? 18.935 -0.903 2.269 1.00 91.25 95 SER A N 1
ATOM 765 C CA . SER A 1 95 ? 18.713 -1.093 3.698 1.00 91.25 95 SER A CA 1
ATOM 766 C C . SER A 1 95 ? 17.248 -0.900 4.059 1.00 91.25 95 SER A C 1
ATOM 768 O O . SER A 1 95 ? 16.500 -0.200 3.375 1.00 91.25 95 SER A O 1
ATOM 770 N N . ARG A 1 96 ? 16.833 -1.488 5.180 1.00 93.19 96 ARG A N 1
ATOM 771 C CA . ARG A 1 96 ? 15.466 -1.333 5.676 1.00 93.19 96 ARG A CA 1
ATOM 772 C C . ARG A 1 96 ? 15.174 0.120 6.052 1.00 93.19 96 ARG A C 1
ATOM 774 O O . ARG A 1 96 ? 14.080 0.609 5.802 1.00 93.19 96 ARG A O 1
ATOM 781 N N . GLU A 1 97 ? 16.144 0.821 6.627 1.00 94.00 97 GLU A N 1
ATOM 782 C CA . GLU A 1 97 ? 16.002 2.202 7.097 1.00 94.00 97 GLU A CA 1
ATOM 783 C C . GLU A 1 97 ? 15.800 3.171 5.929 1.00 94.00 97 GLU A C 1
ATOM 785 O O . GLU A 1 97 ? 14.939 4.049 5.994 1.00 94.00 97 GLU A O 1
ATOM 790 N N . THR A 1 98 ? 16.564 2.996 4.845 1.00 92.88 98 THR A N 1
ATOM 791 C CA . THR A 1 98 ? 16.435 3.823 3.635 1.00 92.88 98 THR A CA 1
ATOM 792 C C . THR A 1 98 ? 15.106 3.570 2.929 1.00 92.88 98 THR A C 1
ATOM 794 O O . THR A 1 98 ? 14.436 4.526 2.532 1.00 92.88 98 THR A O 1
ATOM 797 N N . LEU A 1 99 ? 14.662 2.310 2.866 1.00 94.12 99 LEU A N 1
ATOM 798 C CA . LEU A 1 99 ? 13.340 1.955 2.355 1.00 94.12 99 LEU A CA 1
ATOM 799 C C . LEU A 1 99 ? 12.223 2.597 3.180 1.00 94.12 99 LEU A C 1
ATOM 801 O O . LEU A 1 99 ? 11.323 3.225 2.628 1.00 94.12 99 LEU A O 1
ATOM 805 N N . GLN A 1 100 ? 12.288 2.465 4.504 1.00 95.31 100 GLN A N 1
ATOM 806 C CA . GLN A 1 100 ? 11.305 3.041 5.419 1.00 95.31 100 GLN A CA 1
ATOM 807 C C . GLN A 1 100 ? 11.229 4.563 5.293 1.00 95.31 100 GLN A C 1
ATOM 809 O O . GLN A 1 100 ? 10.138 5.127 5.346 1.00 95.31 100 GLN A O 1
ATOM 814 N N . GLU A 1 101 ? 12.363 5.238 5.111 1.00 93.94 101 GLU A N 1
ATOM 815 C CA . GLU A 1 101 ? 12.383 6.684 4.910 1.00 93.94 101 GLU A CA 1
ATOM 816 C C . GLU A 1 101 ? 11.754 7.088 3.570 1.00 93.94 101 GLU A C 1
ATOM 818 O O . GLU A 1 101 ? 10.984 8.047 3.528 1.00 93.94 101 GLU A O 1
ATOM 823 N N . GLN A 1 102 ? 11.989 6.331 2.494 1.00 92.56 102 GLN A N 1
ATOM 824 C CA . GLN A 1 102 ? 11.310 6.590 1.224 1.00 92.56 102 GLN A CA 1
ATOM 825 C C . GLN A 1 102 ? 9.799 6.322 1.319 1.00 92.56 102 GLN A C 1
ATOM 827 O O . GLN A 1 102 ? 9.004 7.144 0.868 1.00 92.56 102 GLN A O 1
ATOM 832 N N . LEU A 1 103 ? 9.380 5.220 1.946 1.00 94.44 103 LEU A N 1
ATOM 833 C CA . LEU A 1 103 ? 7.960 4.913 2.157 1.00 94.44 103 LEU A CA 1
ATOM 834 C C . LEU A 1 103 ? 7.261 5.983 2.994 1.00 94.44 103 LEU A C 1
ATOM 836 O O . LEU A 1 103 ? 6.158 6.405 2.654 1.00 94.44 103 LEU A O 1
ATOM 840 N N . ARG A 1 104 ? 7.933 6.496 4.033 1.00 93.81 104 ARG A N 1
ATOM 841 C CA . ARG A 1 104 ? 7.431 7.615 4.836 1.00 93.81 104 ARG A CA 1
ATOM 842 C C . ARG A 1 104 ? 7.077 8.822 3.968 1.00 93.81 104 ARG A C 1
ATOM 844 O O . ARG A 1 104 ? 6.089 9.485 4.245 1.00 93.81 104 ARG A O 1
ATOM 851 N N . GLN A 1 105 ? 7.878 9.119 2.949 1.00 90.81 105 GLN A N 1
ATOM 852 C CA . GLN A 1 105 ? 7.644 10.257 2.059 1.00 90.81 105 GLN A CA 1
ATOM 853 C C . GLN A 1 105 ? 6.545 9.989 1.023 1.00 90.81 105 GLN A C 1
ATOM 855 O O . GLN A 1 105 ? 5.895 10.932 0.584 1.00 90.81 105 GLN A O 1
ATOM 860 N N . LEU A 1 106 ? 6.344 8.725 0.635 1.00 90.69 106 LEU A N 1
ATOM 861 C CA . LEU A 1 106 ? 5.388 8.339 -0.404 1.00 90.69 106 LEU A CA 1
ATOM 862 C C . LEU A 1 106 ? 3.965 8.129 0.121 1.00 90.69 106 LEU A C 1
ATOM 864 O O . LEU A 1 106 ? 3.017 8.491 -0.569 1.00 90.69 106 LEU A O 1
ATOM 868 N N . CYS A 1 107 ? 3.799 7.525 1.302 1.00 90.75 107 CYS A N 1
ATOM 869 C CA . CYS A 1 107 ? 2.477 7.099 1.773 1.00 90.75 107 CYS A CA 1
ATOM 870 C C . CYS A 1 107 ? 2.133 7.492 3.214 1.00 90.75 107 CYS A C 1
ATOM 872 O O . CYS A 1 107 ? 1.015 7.220 3.640 1.00 90.75 107 CYS A O 1
ATOM 874 N N . CYS A 1 108 ? 3.042 8.118 3.972 1.00 91.62 108 CYS A N 1
ATOM 875 C CA . CYS A 1 108 ? 2.754 8.558 5.340 1.00 91.62 108 CYS A CA 1
ATOM 876 C C . CYS A 1 108 ? 2.590 10.082 5.413 1.00 91.62 108 CYS A C 1
ATOM 878 O O . CYS A 1 108 ? 3.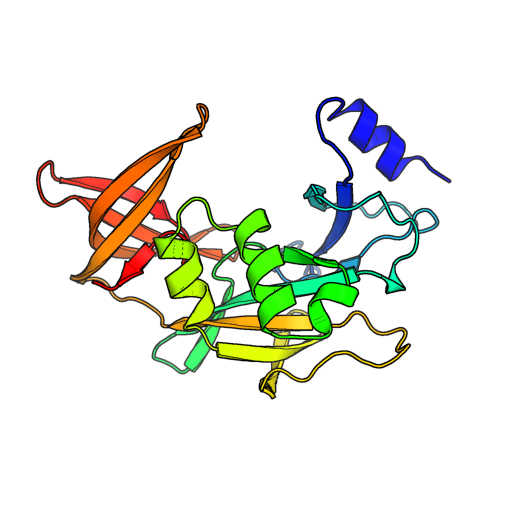477 10.862 5.074 1.00 91.62 108 CYS A O 1
ATOM 880 N N . THR A 1 109 ? 1.459 10.511 5.946 1.00 87.62 109 THR A N 1
ATOM 881 C CA . THR A 1 109 ? 1.084 11.901 6.198 1.00 87.62 109 THR A CA 1
ATOM 882 C C . THR A 1 109 ? 1.402 12.349 7.627 1.00 87.62 109 THR A C 1
ATOM 884 O O . THR A 1 109 ? 1.560 13.556 7.873 1.00 87.62 109 THR A O 1
ATOM 887 N N . SER A 1 110 ? 1.565 11.402 8.562 1.00 90.12 110 SER A N 1
ATOM 888 C CA . SER A 1 110 ? 1.884 11.671 9.968 1.00 90.12 110 SER A CA 1
ATOM 889 C C . SER A 1 110 ? 3.040 10.818 10.530 1.00 90.12 110 SER A C 1
ATOM 891 O O . SER A 1 110 ? 3.363 9.747 10.007 1.00 90.12 110 SER A O 1
ATOM 893 N N . PRO A 1 111 ? 3.692 11.264 11.627 1.00 90.75 111 PRO A N 1
ATOM 894 C CA . PRO A 1 111 ? 4.700 10.457 12.319 1.00 90.75 111 PRO A CA 1
ATOM 895 C C . PRO A 1 111 ? 4.144 9.145 12.885 1.00 90.75 111 PRO A C 1
ATOM 897 O O . PRO A 1 111 ? 4.888 8.175 13.002 1.00 90.75 111 PRO A O 1
ATOM 900 N N . ALA A 1 112 ? 2.856 9.108 13.241 1.00 92.12 112 ALA A N 1
ATOM 901 C CA . ALA A 1 112 ? 2.222 7.910 13.777 1.00 92.12 112 ALA A CA 1
ATOM 902 C C . ALA A 1 112 ? 2.113 6.826 12.697 1.00 92.12 112 ALA A C 1
ATOM 904 O O . ALA A 1 112 ? 2.543 5.699 12.935 1.00 92.12 112 ALA A O 1
ATOM 905 N N . GLU A 1 113 ? 1.645 7.182 11.494 1.00 94.19 113 GLU A N 1
ATOM 906 C CA . GLU A 1 113 ? 1.601 6.266 10.343 1.00 94.19 113 GLU A CA 1
ATOM 907 C C . GLU A 1 113 ? 3.000 5.743 10.010 1.00 94.19 113 GLU A C 1
ATOM 909 O O . GLU A 1 113 ? 3.197 4.545 9.818 1.00 94.19 113 GLU A O 1
ATOM 914 N N . ALA A 1 114 ? 4.001 6.631 10.020 1.00 94.25 114 ALA A N 1
ATOM 915 C CA . ALA A 1 114 ? 5.387 6.262 9.761 1.00 94.25 114 ALA A CA 1
ATOM 916 C C . ALA A 1 114 ? 5.932 5.273 10.802 1.00 94.25 114 ALA A C 1
ATOM 918 O O . ALA A 1 114 ? 6.606 4.308 10.448 1.00 94.25 114 ALA A O 1
ATOM 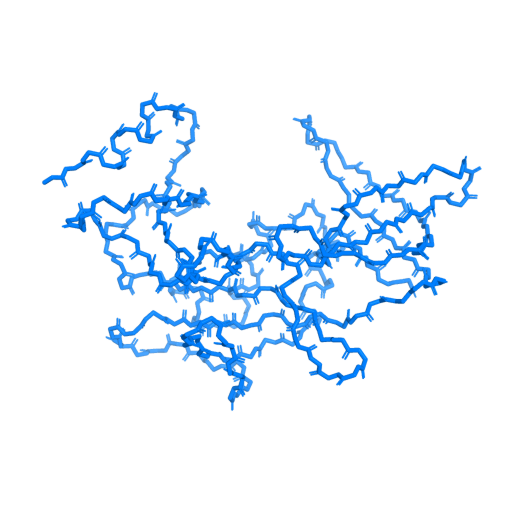919 N N . ASN A 1 115 ? 5.650 5.497 12.086 1.00 95.06 115 ASN A N 1
ATOM 920 C CA . ASN A 1 115 ? 6.083 4.605 13.159 1.00 95.06 115 ASN A CA 1
ATOM 921 C C . ASN A 1 115 ? 5.382 3.247 13.083 1.00 95.06 115 ASN A C 1
ATOM 923 O O . ASN A 1 115 ? 6.035 2.219 13.255 1.00 95.06 115 ASN A O 1
ATOM 927 N N . TYR A 1 116 ? 4.085 3.239 12.774 1.00 95.38 116 TYR A N 1
ATOM 928 C CA . TYR A 1 116 ? 3.332 2.005 12.600 1.00 95.38 116 TYR A CA 1
ATOM 929 C C . TYR A 1 116 ? 3.816 1.219 11.379 1.00 95.38 116 TYR A C 1
ATOM 931 O O . TYR A 1 116 ? 4.068 0.025 11.480 1.00 95.38 116 TYR A O 1
ATOM 939 N N . MET A 1 117 ? 4.065 1.879 10.247 1.00 96.06 117 MET A N 1
ATOM 940 C CA . MET A 1 117 ? 4.685 1.257 9.074 1.00 96.06 117 MET A CA 1
ATOM 941 C C . MET A 1 117 ? 6.043 0.625 9.422 1.00 96.06 117 MET A C 1
ATOM 943 O O . MET A 1 117 ? 6.315 -0.520 9.062 1.00 96.06 117 MET A O 1
ATOM 947 N N . LYS A 1 118 ? 6.886 1.326 10.195 1.00 95.44 118 LYS A N 1
ATOM 948 C CA . LYS A 1 118 ? 8.203 0.816 10.609 1.00 95.44 118 LYS A CA 1
ATOM 949 C C . LYS A 1 118 ? 8.123 -0.453 11.459 1.00 95.44 118 LYS A C 1
ATOM 951 O O . LYS A 1 118 ? 9.041 -1.275 11.367 1.00 95.44 118 LYS A O 1
ATOM 956 N N . SER A 1 119 ? 7.060 -0.620 12.251 1.00 95.25 119 SER A N 1
ATOM 957 C CA . SER A 1 119 ? 6.846 -1.815 13.076 1.00 95.25 119 SER A CA 1
ATOM 958 C C . SER A 1 119 ? 6.306 -3.015 12.296 1.00 95.25 119 SER A C 1
ATOM 960 O O . SER A 1 119 ? 6.261 -4.110 12.852 1.00 95.25 119 SER A O 1
ATOM 962 N N . GLN A 1 120 ? 5.919 -2.840 11.029 1.00 96.31 120 GLN A N 1
ATOM 963 C CA . GLN A 1 120 ? 5.452 -3.939 10.187 1.00 96.31 120 GLN A CA 1
ATOM 964 C C . GLN A 1 120 ? 6.595 -4.836 9.705 1.00 96.31 120 GLN A C 1
ATOM 966 O O . GLN A 1 120 ? 7.782 -4.489 9.773 1.00 96.31 120 GLN A O 1
ATOM 971 N N . LEU A 1 121 ? 6.219 -6.013 9.203 1.00 95.50 121 LEU A N 1
ATOM 972 C CA . LEU A 1 121 ? 7.148 -6.945 8.577 1.00 95.50 121 LEU A CA 1
ATOM 973 C C . LEU A 1 121 ? 7.468 -6.501 7.151 1.00 95.50 121 LEU A C 1
ATOM 975 O O . LEU A 1 121 ? 6.573 -6.170 6.378 1.00 95.50 121 LEU A O 1
ATOM 979 N N . PHE A 1 122 ? 8.756 -6.551 6.819 1.00 96.44 122 PHE A N 1
ATOM 980 C CA . PHE A 1 122 ? 9.282 -6.333 5.478 1.00 96.44 122 PHE A CA 1
ATOM 981 C C . PHE A 1 122 ? 9.814 -7.664 4.971 1.00 96.44 122 PHE A C 1
ATOM 983 O O . PHE A 1 122 ? 10.716 -8.240 5.587 1.00 96.44 122 PHE A O 1
ATOM 990 N N . LEU A 1 123 ? 9.242 -8.155 3.879 1.00 95.06 123 LEU A N 1
ATOM 991 C CA . LEU A 1 123 ? 9.550 -9.464 3.316 1.00 95.06 123 LEU A CA 1
ATOM 992 C C . LEU A 1 123 ? 9.892 -9.313 1.837 1.00 95.06 123 LEU A C 1
ATOM 994 O O . LEU A 1 123 ? 9.237 -8.548 1.135 1.00 95.06 123 LEU A O 1
ATOM 998 N N . ASN A 1 124 ? 10.885 -10.046 1.350 1.00 93.12 124 ASN A N 1
ATOM 999 C CA . ASN A 1 124 ? 11.098 -10.147 -0.087 1.00 93.12 124 ASN A CA 1
ATOM 1000 C C . ASN A 1 124 ? 9.971 -10.979 -0.702 1.00 93.12 124 ASN A C 1
ATOM 1002 O O . ASN A 1 124 ? 9.550 -11.997 -0.132 1.00 93.12 124 ASN A O 1
ATOM 1006 N N . CYS A 1 125 ? 9.485 -10.543 -1.860 1.00 92.62 125 CYS A N 1
ATOM 1007 C CA . CYS A 1 125 ? 8.418 -11.235 -2.559 1.00 92.62 125 CYS A CA 1
ATOM 1008 C C . CYS A 1 125 ? 8.650 -11.305 -4.065 1.00 92.62 125 CYS A C 1
ATOM 1010 O O . CYS A 1 125 ? 9.428 -10.549 -4.647 1.00 92.62 125 CYS A O 1
ATOM 1012 N N . ALA A 1 126 ? 7.983 -12.262 -4.696 1.00 90.06 126 ALA A N 1
ATOM 1013 C CA . ALA A 1 126 ? 7.878 -12.358 -6.140 1.00 90.06 126 ALA A CA 1
ATOM 1014 C C . ALA A 1 126 ? 6.400 -12.295 -6.508 1.00 90.06 126 ALA A C 1
ATOM 1016 O O . ALA A 1 126 ? 5.562 -12.873 -5.818 1.00 90.06 126 ALA A O 1
ATOM 1017 N N . VAL A 1 127 ? 6.081 -11.591 -7.591 1.00 87.25 127 VAL A N 1
ATOM 1018 C CA . VAL A 1 127 ? 4.724 -11.578 -8.134 1.00 87.25 127 VAL A CA 1
ATOM 1019 C C . VAL A 1 127 ? 4.738 -12.259 -9.487 1.00 87.25 127 VAL A C 1
ATOM 1021 O O . VAL A 1 127 ? 5.460 -11.833 -10.391 1.00 87.25 127 VAL A O 1
ATOM 1024 N N . SER A 1 128 ? 3.920 -13.296 -9.631 1.00 83.38 128 SER A N 1
ATOM 1025 C CA . SER A 1 128 ? 3.745 -14.025 -10.880 1.00 83.38 128 SER A CA 1
ATOM 1026 C C . SER A 1 128 ? 2.269 -14.339 -11.099 1.00 83.38 128 SER A C 1
ATOM 1028 O O . SER A 1 128 ? 1.567 -14.733 -10.174 1.00 83.38 128 SER A O 1
ATOM 1030 N N . ALA A 1 129 ? 1.773 -14.106 -12.318 1.00 80.69 129 ALA A N 1
ATOM 1031 C CA . ALA A 1 129 ? 0.377 -14.368 -12.689 1.00 80.69 129 ALA A CA 1
ATOM 1032 C C . ALA A 1 129 ? -0.673 -13.782 -11.709 1.00 80.69 129 ALA A C 1
ATOM 1034 O O . ALA A 1 129 ? -1.706 -14.396 -11.466 1.00 80.69 129 ALA A O 1
ATOM 1035 N N . GLY A 1 130 ? -0.406 -12.602 -11.133 1.00 77.06 130 GLY A N 1
ATOM 1036 C CA . GLY A 1 130 ? -1.301 -11.951 -10.165 1.00 77.06 130 GLY A CA 1
ATOM 1037 C C . GLY A 1 130 ? -1.270 -12.536 -8.746 1.00 77.06 130 GLY A C 1
ATOM 1038 O O . GLY A 1 130 ? -1.996 -12.055 -7.880 1.00 77.06 130 GLY A O 1
ATOM 1039 N N . LEU A 1 131 ? -0.416 -13.527 -8.485 1.00 82.25 131 LEU A N 1
ATOM 1040 C CA . LEU A 1 131 ? -0.171 -14.098 -7.163 1.00 82.25 131 LEU A CA 1
ATOM 1041 C C . LEU A 1 131 ? 1.154 -13.592 -6.602 1.00 82.25 131 LEU A C 1
ATOM 1043 O O . LEU A 1 131 ? 2.093 -13.319 -7.350 1.00 82.25 131 LEU A O 1
ATOM 1047 N N . MET A 1 132 ? 1.216 -13.462 -5.279 1.00 88.81 132 MET A N 1
ATOM 1048 C CA . MET A 1 132 ? 2.390 -12.979 -4.562 1.00 88.81 132 MET A CA 1
ATOM 1049 C C . MET A 1 132 ? 2.921 -14.046 -3.621 1.00 88.81 132 MET A C 1
ATOM 1051 O O . MET A 1 132 ? 2.237 -14.455 -2.684 1.00 88.81 132 MET A O 1
ATOM 1055 N N . ASP A 1 133 ? 4.176 -14.410 -3.845 1.00 90.31 133 ASP A N 1
ATOM 1056 C CA . ASP A 1 133 ? 4.897 -15.393 -3.057 1.00 90.31 133 ASP A CA 1
ATOM 1057 C C . ASP A 1 133 ? 5.888 -14.677 -2.140 1.00 90.31 133 ASP A C 1
ATOM 1059 O O . ASP A 1 133 ? 6.799 -13.980 -2.597 1.00 90.31 133 ASP A O 1
ATOM 1063 N N . LEU A 1 134 ? 5.702 -14.839 -0.829 1.00 92.12 134 LEU A N 1
ATOM 1064 C CA . LEU A 1 134 ? 6.629 -14.363 0.196 1.00 92.12 134 LEU A CA 1
ATOM 1065 C C . LEU A 1 134 ? 7.669 -15.452 0.459 1.00 92.12 134 LEU A C 1
ATOM 1067 O O . LEU A 1 134 ? 7.294 -16.574 0.796 1.00 92.12 134 LEU A O 1
ATOM 1071 N N . PHE A 1 135 ? 8.961 -15.141 0.340 1.00 90.62 135 PHE A N 1
ATOM 1072 C CA . PHE A 1 135 ? 10.004 -16.173 0.443 1.00 90.62 135 PHE A CA 1
ATOM 1073 C C . PHE A 1 135 ? 11.073 -15.912 1.507 1.00 90.62 135 PHE A C 1
ATOM 1075 O O . PHE A 1 135 ? 11.690 -16.864 1.981 1.00 90.62 135 PHE A O 1
ATOM 1082 N N . SER A 1 136 ? 11.300 -14.664 1.927 1.00 90.44 136 SER A N 1
ATOM 1083 C CA . SER A 1 136 ? 12.254 -14.367 3.004 1.00 90.44 136 SER A CA 1
ATOM 1084 C C . SER A 1 136 ? 11.968 -13.039 3.700 1.00 90.44 136 SER A C 1
ATOM 1086 O O . SER A 1 136 ? 11.248 -12.186 3.182 1.00 90.44 136 SER A O 1
ATOM 1088 N N . PHE A 1 137 ? 12.551 -12.853 4.888 1.00 91.44 137 PHE A N 1
ATOM 1089 C CA . PHE A 1 137 ? 12.668 -11.524 5.491 1.00 91.44 137 PHE A CA 1
ATOM 1090 C C . PHE A 1 137 ? 13.504 -10.604 4.607 1.00 91.44 137 PHE A C 1
ATOM 1092 O O . PHE A 1 137 ? 14.308 -11.090 3.815 1.00 91.44 137 PHE A O 1
ATOM 1099 N N . PHE A 1 138 ? 13.296 -9.292 4.756 1.00 88.44 138 PHE A N 1
ATOM 1100 C CA . PHE A 1 138 ? 14.016 -8.273 4.000 1.00 88.44 138 PHE A CA 1
ATOM 1101 C C . PHE A 1 138 ? 15.513 -8.576 3.936 1.00 88.44 138 PHE A C 1
ATOM 1103 O O . PHE A 1 138 ? 16.178 -8.701 4.966 1.00 88.44 138 PHE A O 1
ATOM 1110 N N . ASP A 1 139 ? 16.006 -8.652 2.707 1.00 81.31 139 ASP A N 1
ATOM 1111 C CA . ASP A 1 139 ? 17.415 -8.804 2.393 1.00 81.31 139 ASP A CA 1
ATOM 1112 C C . ASP A 1 139 ? 17.784 -7.665 1.451 1.00 81.31 139 ASP A C 1
ATOM 1114 O O . ASP A 1 139 ? 17.012 -7.313 0.554 1.00 81.31 139 ASP A O 1
ATOM 1118 N N . ALA A 1 140 ? 18.928 -7.043 1.706 1.00 78.69 140 ALA A N 1
ATOM 1119 C CA . ALA A 1 140 ? 19.352 -5.878 0.955 1.00 78.69 140 ALA A CA 1
ATOM 1120 C C . ALA A 1 140 ? 19.530 -6.253 -0.519 1.00 78.69 140 ALA A C 1
ATOM 1122 O O . ALA A 1 140 ? 20.257 -7.187 -0.864 1.00 78.69 140 ALA A O 1
ATOM 1123 N N . CYS A 1 141 ? 18.892 -5.498 -1.412 1.00 76.38 141 CYS A N 1
ATOM 1124 C CA . CYS A 1 141 ? 19.046 -5.719 -2.842 1.00 76.38 141 CYS A CA 1
ATOM 1125 C C . CYS A 1 141 ? 20.390 -5.137 -3.306 1.00 76.38 141 CYS A C 1
ATOM 1127 O O . CYS A 1 141 ? 20.482 -3.958 -3.651 1.00 76.38 141 CYS A O 1
ATOM 1129 N N . ASN A 1 142 ? 21.429 -5.975 -3.296 1.00 64.31 142 ASN A N 1
ATOM 1130 C CA . ASN A 1 142 ? 22.787 -5.607 -3.715 1.00 64.31 142 ASN A CA 1
ATOM 1131 C C . ASN A 1 142 ? 23.122 -5.997 -5.163 1.00 64.31 142 ASN A C 1
ATOM 1133 O O . ASN A 1 142 ? 24.145 -5.556 -5.679 1.00 64.31 142 ASN A O 1
ATOM 1137 N N . ASP A 1 143 ? 22.286 -6.803 -5.818 1.00 59.91 143 ASP A N 1
ATOM 1138 C CA . ASP A 1 143 ? 22.601 -7.349 -7.141 1.00 59.91 143 ASP A CA 1
ATOM 1139 C C . ASP A 1 143 ? 22.244 -6.403 -8.291 1.00 59.91 143 ASP A C 1
ATOM 1141 O O . ASP A 1 143 ? 21.226 -5.714 -8.249 1.00 59.91 143 ASP A O 1
ATOM 1145 N N . ASP A 1 144 ? 23.010 -6.486 -9.384 1.00 60.91 144 ASP A N 1
ATOM 1146 C CA . ASP A 1 144 ? 22.723 -5.904 -10.709 1.00 60.91 144 ASP A CA 1
ATOM 1147 C C . ASP A 1 144 ? 21.643 -6.691 -11.487 1.00 60.91 144 ASP A C 1
ATOM 1149 O O . ASP A 1 144 ? 21.569 -6.651 -12.719 1.00 60.91 144 ASP A O 1
ATOM 1153 N N . SER A 1 145 ? 20.796 -7.450 -10.783 1.00 65.31 145 SER A N 1
ATOM 1154 C CA . SER A 1 145 ? 19.779 -8.294 -11.408 1.00 65.31 145 SER A CA 1
ATOM 1155 C C . SER A 1 145 ? 18.822 -7.470 -12.278 1.00 65.31 145 SER A C 1
ATOM 1157 O O . SER A 1 145 ? 18.361 -6.383 -11.906 1.00 65.31 145 SER A O 1
ATOM 1159 N N . THR A 1 146 ? 18.508 -8.008 -13.457 1.00 65.44 146 THR A N 1
ATOM 1160 C CA . THR A 1 146 ? 17.575 -7.402 -14.418 1.00 65.44 146 THR A CA 1
ATOM 1161 C C . THR A 1 146 ? 16.114 -7.550 -13.995 1.00 65.44 146 THR A C 1
ATOM 1163 O O . THR A 1 146 ? 15.253 -6.840 -14.512 1.00 65.44 146 THR A O 1
ATOM 1166 N N . SER A 1 147 ? 15.824 -8.449 -13.051 1.00 76.50 147 SER A N 1
ATOM 1167 C CA . SER A 1 147 ? 14.501 -8.613 -12.456 1.00 76.50 147 SER A CA 1
ATOM 1168 C C . SER A 1 147 ? 14.145 -7.416 -11.580 1.00 76.50 147 SER A C 1
ATOM 1170 O O . SER A 1 147 ? 14.968 -6.956 -10.791 1.00 76.50 147 SER A O 1
ATOM 1172 N N . LEU A 1 148 ? 12.900 -6.954 -11.683 1.00 84.19 148 LEU A N 1
ATOM 1173 C CA . LEU A 1 148 ? 12.356 -5.891 -10.844 1.00 84.19 148 LEU A CA 1
ATOM 1174 C C . LEU A 1 148 ? 12.274 -6.376 -9.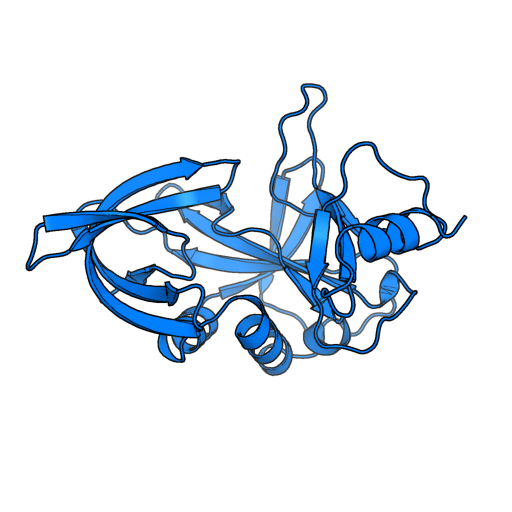381 1.00 84.19 148 LEU A C 1
ATOM 1176 O O . LEU A 1 148 ? 11.487 -7.286 -9.112 1.00 84.19 148 LEU A O 1
ATOM 1180 N N . PRO A 1 149 ? 13.059 -5.815 -8.443 1.00 89.62 149 PRO A N 1
ATOM 1181 C CA . PRO A 1 149 ? 13.017 -6.242 -7.049 1.00 89.62 149 PRO A CA 1
ATOM 1182 C C . PRO A 1 149 ? 11.684 -5.848 -6.406 1.00 89.62 149 PRO A C 1
ATOM 1184 O O . PRO A 1 149 ? 11.194 -4.735 -6.629 1.00 89.62 149 PRO A O 1
ATOM 1187 N N . GLN A 1 150 ? 11.107 -6.748 -5.605 1.00 92.00 150 GLN A N 1
ATOM 1188 C CA . GLN A 1 150 ? 9.832 -6.515 -4.928 1.00 92.00 150 GLN A CA 1
ATOM 1189 C C . GLN A 1 150 ? 9.894 -6.862 -3.440 1.00 92.00 150 GLN A C 1
ATOM 1191 O O . GLN A 1 150 ? 10.420 -7.902 -3.044 1.00 92.00 150 GLN A O 1
ATOM 1196 N N . ILE A 1 151 ? 9.322 -5.977 -2.629 1.00 94.81 151 ILE A N 1
ATOM 1197 C CA . ILE A 1 151 ? 9.186 -6.116 -1.180 1.00 94.81 151 ILE A CA 1
ATOM 1198 C C . ILE A 1 151 ? 7.702 -6.074 -0.825 1.00 94.81 151 ILE A C 1
ATOM 1200 O O . ILE A 1 151 ? 6.947 -5.292 -1.396 1.00 94.81 151 ILE A O 1
ATOM 1204 N N . ALA A 1 152 ? 7.282 -6.874 0.145 1.00 95.56 152 ALA A N 1
ATOM 1205 C CA . ALA A 1 152 ? 5.983 -6.773 0.783 1.00 95.56 152 ALA A CA 1
ATOM 1206 C C . ALA A 1 152 ? 6.119 -6.112 2.161 1.00 95.56 152 ALA A C 1
ATOM 1208 O O . ALA A 1 152 ? 6.941 -6.540 2.976 1.00 95.56 152 ALA A O 1
ATOM 1209 N N . VAL A 1 153 ? 5.292 -5.100 2.431 1.00 97.12 153 VAL A N 1
ATOM 1210 C CA . VAL A 1 153 ? 5.060 -4.579 3.786 1.00 97.12 153 VAL A CA 1
ATOM 1211 C C . VAL A 1 153 ? 3.749 -5.161 4.282 1.00 97.12 153 VAL A C 1
ATOM 1213 O O . VAL A 1 153 ? 2.695 -4.887 3.707 1.00 97.12 153 VAL A O 1
ATOM 1216 N N . VAL A 1 154 ? 3.821 -5.986 5.324 1.00 97.00 154 VAL A N 1
ATOM 1217 C CA . VAL A 1 154 ? 2.685 -6.789 5.789 1.00 97.00 154 VAL A CA 1
ATOM 1218 C C . VAL A 1 154 ? 2.087 -6.186 7.051 1.00 97.00 154 VAL A C 1
ATOM 1220 O O . VAL A 1 154 ? 2.703 -6.231 8.115 1.00 97.00 154 VAL A O 1
ATOM 1223 N N . TYR A 1 155 ? 0.871 -5.666 6.919 1.00 97.44 155 TYR A N 1
ATOM 1224 C CA . TYR A 1 155 ? 0.035 -5.196 8.016 1.00 97.44 155 TYR A CA 1
ATOM 1225 C C . TYR A 1 155 ? -0.855 -6.332 8.536 1.00 97.44 155 TYR A C 1
ATOM 1227 O O . TYR A 1 155 ? -1.322 -7.157 7.746 1.00 97.44 155 TYR A O 1
ATOM 1235 N N . PRO A 1 156 ? -1.139 -6.397 9.843 1.00 96.44 156 PRO A N 1
ATOM 1236 C CA . PRO A 1 156 ? -2.164 -7.292 10.360 1.00 96.44 156 PRO A CA 1
ATOM 1237 C C . PRO A 1 156 ? -3.556 -6.814 9.930 1.00 96.44 156 PRO A C 1
ATOM 1239 O O . PRO A 1 156 ? -3.812 -5.611 9.843 1.00 96.44 156 PRO A O 1
ATOM 1242 N N . ALA A 1 157 ? -4.469 -7.749 9.673 1.00 95.94 157 ALA A N 1
ATOM 1243 C CA . ALA A 1 157 ? -5.877 -7.408 9.521 1.00 95.94 157 ALA A CA 1
ATOM 1244 C C . ALA A 1 157 ? -6.459 -6.896 10.836 1.00 95.94 157 ALA A C 1
ATOM 1246 O O . ALA A 1 157 ? -6.169 -7.432 11.907 1.00 95.94 157 ALA A O 1
ATOM 1247 N N . LEU A 1 158 ? -7.300 -5.875 10.709 1.00 96.62 158 LEU A N 1
ATOM 1248 C CA . LEU A 1 158 ? -8.118 -5.354 11.790 1.00 96.62 158 LEU A CA 1
ATOM 1249 C C . LEU A 1 158 ? -9.567 -5.812 11.589 1.00 96.62 158 LEU A C 1
ATOM 1251 O O . LEU A 1 158 ? -10.029 -5.979 10.453 1.00 96.62 158 LEU A O 1
ATOM 1255 N N . ALA A 1 159 ? -10.280 -6.026 12.686 1.00 95.00 159 ALA A N 1
ATOM 1256 C CA . ALA A 1 159 ? -11.618 -6.591 12.707 1.00 95.00 159 ALA A CA 1
ATOM 1257 C C . ALA A 1 159 ? -12.676 -5.553 13.119 1.00 95.00 159 ALA A C 1
ATOM 1259 O O . ALA A 1 159 ? -12.373 -4.574 13.804 1.00 95.00 159 ALA A O 1
ATOM 1260 N N . PRO A 1 160 ? -13.952 -5.760 12.739 1.00 96.19 160 PRO A N 1
ATOM 1261 C CA . PRO A 1 160 ? -15.056 -4.987 13.292 1.00 96.19 160 PRO A CA 1
ATOM 1262 C C . PRO A 1 160 ? -15.056 -5.018 14.824 1.00 96.19 160 PRO A C 1
ATOM 1264 O O . PRO A 1 160 ? -14.994 -6.090 15.423 1.00 96.19 160 PRO A O 1
ATOM 1267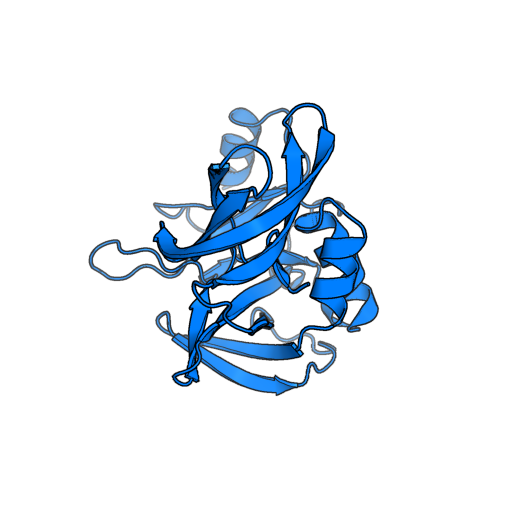 N N . GLY A 1 161 ? -15.165 -3.846 15.445 1.00 96.12 161 GLY A N 1
ATOM 1268 C CA . GLY A 1 161 ? -15.080 -3.673 16.896 1.00 96.12 161 GLY A CA 1
ATOM 1269 C C . GLY A 1 161 ? -13.709 -3.224 17.405 1.00 96.12 161 GLY A C 1
ATOM 1270 O O . GLY A 1 161 ? -13.635 -2.722 18.526 1.00 96.12 161 GLY A O 1
ATOM 1271 N N . ASP A 1 162 ? -12.648 -3.331 16.600 1.00 97.19 162 ASP A N 1
ATOM 1272 C CA . ASP A 1 162 ? -11.320 -2.865 17.003 1.00 97.19 162 ASP A CA 1
ATOM 1273 C C . ASP A 1 162 ? -11.291 -1.339 17.150 1.00 97.19 162 ASP A C 1
ATOM 1275 O O . ASP A 1 162 ? -11.815 -0.600 16.308 1.00 97.19 162 ASP A O 1
ATOM 1279 N N . LEU A 1 163 ? -10.646 -0.873 18.224 1.00 97.38 163 LEU A N 1
ATOM 1280 C CA . LEU A 1 163 ? -10.387 0.542 18.465 1.00 97.38 163 LEU A CA 1
ATOM 1281 C C . LEU A 1 163 ? -9.151 0.982 17.692 1.00 97.38 163 LEU A C 1
ATOM 1283 O O . LEU A 1 163 ? -8.081 0.378 17.788 1.00 97.38 163 LEU A O 1
ATOM 1287 N N . VAL A 1 164 ? -9.304 2.066 16.943 1.00 97.19 164 VAL A N 1
ATOM 1288 C CA . VAL A 1 164 ? -8.276 2.555 16.035 1.00 97.19 164 VAL A CA 1
ATOM 1289 C C . VAL A 1 164 ? -8.134 4.063 16.114 1.00 97.19 164 VAL A C 1
ATOM 1291 O O . VAL A 1 164 ? -9.066 4.805 16.434 1.00 97.19 164 VAL A O 1
ATOM 1294 N N . ARG A 1 165 ? -6.936 4.526 15.781 1.00 95.38 165 ARG A N 1
ATOM 1295 C CA . ARG A 1 165 ? -6.647 5.905 15.433 1.00 95.38 165 ARG A CA 1
ATOM 1296 C C . ARG A 1 165 ? -6.590 6.016 13.921 1.00 95.38 165 ARG A C 1
ATOM 1298 O O . ARG A 1 165 ? -5.864 5.271 13.272 1.00 95.38 165 ARG A O 1
ATOM 1305 N N . VAL A 1 166 ? -7.320 6.975 13.381 1.00 94.31 166 VAL A N 1
ATOM 1306 C CA . VAL A 1 166 ? -7.269 7.337 11.974 1.00 94.31 166 VAL A CA 1
ATOM 1307 C C . VAL A 1 166 ? -6.457 8.610 11.825 1.00 94.31 166 VAL A C 1
ATOM 1309 O O . VAL A 1 166 ? -6.743 9.616 12.474 1.00 94.31 166 VAL A O 1
ATOM 1312 N N . GLU A 1 167 ? -5.455 8.558 10.959 1.00 91.62 167 GLU A N 1
ATOM 1313 C CA . GLU A 1 167 ? -4.658 9.709 10.552 1.00 91.62 167 GLU A CA 1
ATOM 1314 C C . GLU A 1 167 ? -5.023 10.066 9.106 1.00 91.62 167 GLU A C 1
ATOM 1316 O O . GLU A 1 167 ? -5.076 9.215 8.219 1.00 91.62 167 GLU A O 1
ATOM 1321 N N . MET A 1 168 ? -5.358 11.333 8.869 1.00 87.62 168 MET A N 1
ATOM 1322 C CA . MET A 1 168 ? -5.754 11.829 7.552 1.00 87.62 168 MET A CA 1
ATOM 1323 C C . MET A 1 168 ? -5.164 13.209 7.295 1.00 87.62 168 MET A C 1
ATOM 1325 O O . MET A 1 168 ? -4.949 14.006 8.210 1.00 87.62 168 MET A O 1
ATOM 1329 N N . MET A 1 169 ? -4.965 13.517 6.018 1.00 86.12 169 MET A N 1
ATOM 1330 C CA . MET A 1 169 ? -4.584 14.842 5.554 1.00 86.12 169 MET A CA 1
ATOM 1331 C C . MET A 1 169 ? -5.600 15.321 4.520 1.00 86.12 169 MET A C 1
ATOM 1333 O O . MET A 1 169 ? -5.948 14.580 3.601 1.00 86.12 169 MET A O 1
ATOM 1337 N N . ASP A 1 170 ? -6.107 16.543 4.678 1.00 82.69 170 ASP A N 1
ATOM 1338 C CA . ASP A 1 170 ? -6.991 17.133 3.674 1.00 82.69 170 ASP A CA 1
ATOM 1339 C C . ASP A 1 170 ? -6.208 17.711 2.484 1.00 82.69 170 ASP A C 1
ATOM 1341 O O . ASP A 1 170 ? -4.979 17.758 2.460 1.00 82.69 170 ASP A O 1
ATOM 1345 N N . ARG A 1 171 ? -6.940 18.208 1.483 1.00 79.12 171 ARG A N 1
ATOM 1346 C CA . ARG A 1 171 ? -6.355 18.832 0.284 1.00 79.12 171 ARG A CA 1
ATOM 1347 C C . ARG A 1 171 ? -5.546 20.101 0.574 1.00 79.12 171 ARG A C 1
ATOM 1349 O O . ARG A 1 171 ? -4.818 20.555 -0.297 1.00 79.12 171 ARG A O 1
ATOM 1356 N N . MET A 1 172 ? -5.706 20.691 1.756 1.00 84.56 172 MET A N 1
ATOM 1357 C CA . MET A 1 172 ? -4.974 21.874 2.217 1.00 84.56 172 MET A CA 1
ATOM 1358 C C . MET A 1 172 ? -3.803 21.488 3.129 1.00 84.56 172 MET A C 1
ATOM 1360 O O . MET A 1 172 ? -3.282 22.331 3.859 1.00 84.56 172 MET A O 1
ATOM 1364 N N . SER A 1 173 ? -3.402 20.213 3.108 1.00 81.62 173 SER A N 1
ATOM 1365 C CA . SER A 1 173 ? -2.323 19.648 3.916 1.00 81.62 173 SER A CA 1
ATOM 1366 C C . SER A 1 173 ? -2.543 19.771 5.427 1.00 81.62 173 SER A C 1
ATOM 1368 O O . SER A 1 173 ? -1.592 19.701 6.213 1.00 81.62 173 SER A O 1
ATOM 1370 N N . ARG A 1 174 ? -3.795 19.943 5.869 1.00 86.12 174 ARG A N 1
ATOM 1371 C CA . ARG A 1 174 ? -4.146 19.958 7.291 1.00 86.12 174 ARG A CA 1
ATOM 1372 C C . ARG A 1 174 ? -4.320 18.532 7.777 1.00 86.12 174 ARG A C 1
ATOM 1374 O O . ARG A 1 174 ? -4.981 17.725 7.128 1.00 86.12 174 ARG A O 1
ATOM 1381 N N . ARG A 1 175 ? -3.718 18.237 8.927 1.00 87.00 175 ARG A N 1
ATOM 1382 C CA . ARG A 1 175 ? -3.745 16.912 9.548 1.00 87.00 175 ARG A CA 1
ATOM 1383 C C . ARG A 1 175 ? -4.925 16.781 10.497 1.00 87.00 175 ARG A C 1
ATOM 1385 O O . ARG A 1 175 ? -5.174 17.681 11.298 1.00 87.00 175 ARG A O 1
ATOM 1392 N N . PHE A 1 176 ? -5.577 15.631 10.440 1.00 87.62 176 PHE A N 1
ATOM 1393 C CA . PHE A 1 176 ? -6.666 15.240 11.320 1.00 87.62 176 PHE A CA 1
ATOM 1394 C C . PHE A 1 176 ? -6.321 13.891 11.939 1.00 87.62 176 PHE A C 1
ATOM 1396 O O . PHE A 1 176 ? -5.934 12.962 11.234 1.00 87.62 176 PHE A O 1
ATOM 1403 N N . SER A 1 177 ? -6.457 13.814 13.259 1.00 91.31 177 SER A N 1
ATOM 1404 C CA . SER A 1 177 ? -6.290 12.586 14.028 1.00 91.31 177 SER A CA 1
ATOM 1405 C C . SER A 1 177 ? -7.590 12.327 14.765 1.00 91.31 177 SER A C 1
ATOM 1407 O O . SER A 1 177 ? -8.104 13.214 15.450 1.00 91.31 177 SER A O 1
ATOM 1409 N N . ILE A 1 178 ? -8.149 11.143 14.562 1.00 92.69 178 ILE A N 1
ATOM 1410 C CA . ILE A 1 178 ? -9.473 10.772 15.050 1.00 92.69 178 ILE A CA 1
ATOM 1411 C C . ILE A 1 178 ? -9.373 9.404 15.712 1.00 92.69 178 ILE A C 1
ATOM 1413 O O . ILE A 1 178 ? -8.648 8.539 15.231 1.00 92.69 178 ILE A O 1
ATOM 1417 N N . GLN A 1 179 ? -10.087 9.196 16.815 1.00 95.19 179 GLN A N 1
ATOM 1418 C CA . GLN A 1 179 ? -10.252 7.870 17.405 1.00 95.19 179 GLN A CA 1
ATOM 1419 C C . GLN A 1 179 ? -11.633 7.330 17.058 1.00 95.19 179 GLN A C 1
ATOM 1421 O O . GLN A 1 179 ? -12.632 8.044 17.140 1.00 95.19 179 GLN A O 1
ATOM 1426 N N . GLY A 1 180 ? -11.683 6.066 16.671 1.00 96.56 180 GLY A N 1
ATOM 1427 C CA . GLY A 1 180 ? -12.914 5.428 16.251 1.00 96.56 180 GLY A CA 1
ATOM 1428 C C . GLY A 1 180 ? -12.861 3.921 16.399 1.00 96.56 180 GLY A C 1
ATOM 1429 O O . GLY A 1 180 ? -11.885 3.354 16.890 1.00 96.56 180 GLY A O 1
ATOM 1430 N N . MET A 1 181 ? -13.934 3.283 15.964 1.00 97.69 181 MET A N 1
ATOM 1431 C CA . MET A 1 181 ? -14.086 1.838 15.957 1.00 97.69 181 MET A CA 1
ATOM 1432 C C . MET A 1 181 ? -14.319 1.355 14.532 1.00 97.69 181 MET A C 1
ATOM 1434 O O . MET A 1 181 ? -15.108 1.946 13.790 1.00 97.69 181 MET A O 1
ATOM 1438 N N . ILE A 1 182 ? -13.667 0.262 14.146 1.00 97.75 182 ILE A N 1
ATOM 1439 C CA . ILE A 1 182 ? -13.919 -0.354 12.843 1.00 97.75 182 ILE A CA 1
ATOM 1440 C C . ILE A 1 182 ? -15.342 -0.906 12.814 1.00 97.75 182 ILE A C 1
ATOM 1442 O O . ILE A 1 182 ? -15.737 -1.702 13.666 1.00 97.75 182 ILE A O 1
ATOM 1446 N N . LYS A 1 183 ? -16.112 -0.518 11.798 1.00 97.25 183 LYS A N 1
ATOM 1447 C CA . LYS A 1 183 ? -17.465 -1.038 11.559 1.00 97.25 183 LYS A CA 1
ATOM 1448 C C . LYS A 1 183 ? -17.460 -2.224 10.629 1.00 97.25 183 LYS A C 1
ATOM 1450 O O . LYS A 1 183 ? -18.152 -3.209 10.875 1.00 97.25 183 LYS A O 1
ATOM 1455 N N . CYS A 1 184 ? -16.683 -2.123 9.566 1.00 95.88 184 CYS A N 1
ATOM 1456 C CA . CYS A 1 184 ? -16.504 -3.189 8.605 1.00 95.88 184 CYS A CA 1
ATOM 1457 C C . CYS A 1 184 ? -15.199 -2.996 7.836 1.00 95.88 184 CYS A C 1
ATOM 1459 O O . CYS A 1 184 ? -14.586 -1.925 7.841 1.00 95.88 184 CYS A O 1
ATOM 1461 N N . SER A 1 185 ? -14.794 -4.066 7.165 1.00 95.06 185 SER A N 1
ATOM 1462 C CA . SER A 1 185 ? -13.777 -4.045 6.130 1.00 95.06 185 SER A CA 1
ATOM 1463 C C . SER A 1 185 ? -14.408 -4.493 4.812 1.00 95.06 185 SER A C 1
ATOM 1465 O O . SER A 1 185 ? -15.316 -5.328 4.785 1.00 95.06 185 SER A O 1
ATOM 1467 N N . ARG A 1 186 ? -13.974 -3.892 3.707 1.00 93.94 186 ARG A N 1
ATOM 1468 C CA . ARG A 1 186 ? -14.492 -4.163 2.362 1.00 93.94 186 ARG A CA 1
ATOM 1469 C C . ARG A 1 186 ? -13.380 -4.015 1.340 1.00 93.94 186 ARG A C 1
ATOM 1471 O O . ARG A 1 186 ? -12.478 -3.207 1.528 1.00 93.94 186 ARG A O 1
ATOM 1478 N N . GLN A 1 187 ? -13.445 -4.771 0.251 1.00 91.31 187 GLN A N 1
ATOM 1479 C CA . GLN A 1 187 ? -12.504 -4.602 -0.851 1.00 91.31 187 GLN A CA 1
ATOM 1480 C C . GLN A 1 187 ? -13.070 -3.590 -1.850 1.00 91.31 187 GLN A C 1
ATOM 1482 O O . GLN A 1 187 ? -14.181 -3.761 -2.351 1.00 91.31 187 GLN A O 1
ATOM 1487 N N . LYS A 1 188 ? -12.309 -2.537 -2.137 1.00 89.88 188 LYS A N 1
ATOM 1488 C CA . LYS A 1 188 ? -12.624 -1.522 -3.140 1.00 89.88 188 LYS A CA 1
ATOM 1489 C C . LYS A 1 188 ? -11.476 -1.469 -4.139 1.00 89.88 188 LYS A C 1
ATOM 1491 O O . LYS A 1 188 ? -10.330 -1.287 -3.746 1.00 89.88 188 LYS A O 1
ATOM 1496 N N . ASP A 1 189 ? -11.779 -1.679 -5.418 1.00 86.00 189 ASP A N 1
ATOM 1497 C CA . ASP A 1 189 ? -10.788 -1.664 -6.506 1.00 86.00 189 ASP A CA 1
ATOM 1498 C C . ASP A 1 189 ? -9.586 -2.602 -6.252 1.00 86.00 189 ASP A C 1
ATOM 1500 O O . ASP A 1 189 ? -8.435 -2.283 -6.538 1.00 86.00 189 ASP A O 1
ATOM 15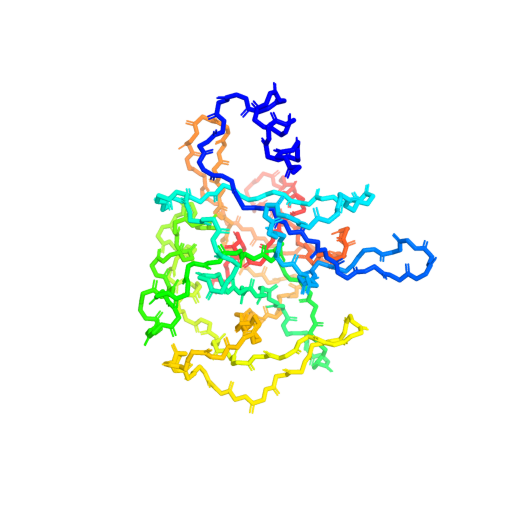04 N N . GLY A 1 190 ? -9.850 -3.770 -5.655 1.00 86.75 190 GLY A N 1
ATOM 1505 C CA . GLY A 1 190 ? -8.824 -4.761 -5.315 1.00 86.75 190 GLY A CA 1
ATOM 1506 C C . GLY A 1 190 ? -8.051 -4.479 -4.019 1.00 86.75 190 GLY A C 1
ATOM 1507 O O . GLY A 1 190 ? -7.301 -5.349 -3.578 1.00 86.75 190 GLY A O 1
ATOM 1508 N N . VAL A 1 191 ? -8.271 -3.334 -3.368 1.00 91.62 191 VAL A N 1
ATOM 1509 C CA . VAL A 1 191 ? -7.621 -2.934 -2.111 1.00 91.62 191 VAL A CA 1
ATOM 1510 C C . VAL A 1 191 ? -8.574 -3.112 -0.931 1.00 91.62 191 VAL A C 1
ATOM 1512 O O . VAL A 1 191 ? -9.747 -2.751 -1.003 1.00 91.62 191 VAL A O 1
ATOM 1515 N N . LEU A 1 192 ? -8.085 -3.676 0.170 1.00 94.88 192 LEU A N 1
ATOM 1516 C CA . LEU A 1 192 ? -8.815 -3.753 1.426 1.00 94.88 192 LEU A CA 1
ATOM 1517 C C . LEU A 1 192 ? -8.902 -2.366 2.066 1.00 94.88 192 LEU A C 1
ATOM 1519 O O . LEU A 1 192 ? -7.888 -1.722 2.337 1.00 94.88 192 LEU A O 1
ATOM 1523 N N . CYS A 1 193 ? -10.125 -1.955 2.363 1.00 96.44 193 CYS A N 1
ATOM 1524 C CA . CYS A 1 193 ? -10.433 -0.717 3.047 1.00 96.44 193 CYS A CA 1
ATOM 1525 C C . CYS A 1 193 ? -11.243 -0.977 4.318 1.00 96.44 193 CYS A C 1
ATOM 1527 O O . CYS A 1 193 ? -11.971 -1.966 4.420 1.00 96.44 193 CYS A O 1
ATOM 1529 N N . TYR A 1 194 ? -11.153 -0.041 5.253 1.00 97.38 194 TYR A N 1
ATOM 1530 C CA . TYR A 1 194 ? -11.868 -0.025 6.517 1.00 97.38 194 TYR A CA 1
ATOM 1531 C C . TYR A 1 194 ? -12.808 1.174 6.571 1.00 97.38 194 TYR A C 1
ATOM 1533 O O . TYR A 1 194 ? -12.445 2.277 6.154 1.00 97.38 194 TYR A O 1
ATOM 1541 N N . ASP A 1 195 ? -13.993 0.952 7.131 1.00 97.12 195 ASP A N 1
ATOM 1542 C CA . ASP A 1 195 ? -14.911 2.023 7.496 1.00 97.12 195 ASP A CA 1
ATOM 1543 C C . ASP A 1 195 ? -14.878 2.184 9.022 1.00 97.12 195 ASP A C 1
ATOM 1545 O O . ASP A 1 195 ? -15.096 1.218 9.764 1.00 97.12 195 ASP A O 1
ATOM 1549 N N . VAL A 1 196 ? -14.573 3.392 9.497 1.00 97.25 196 VAL A N 1
ATOM 1550 C CA . VAL A 1 196 ? -14.347 3.689 10.919 1.00 97.25 196 VAL A CA 1
ATOM 1551 C C . VAL A 1 196 ? -15.392 4.676 11.421 1.00 97.25 196 VAL A C 1
ATOM 1553 O O . VAL A 1 196 ? -15.515 5.773 10.884 1.00 97.25 196 VAL A O 1
ATOM 1556 N N . GLU A 1 197 ? -16.125 4.305 12.468 1.00 97.19 197 GLU A N 1
ATOM 1557 C CA . GLU A 1 197 ? -17.066 5.191 13.159 1.00 97.19 197 GLU A CA 1
ATOM 1558 C C . GLU A 1 197 ? -16.349 5.951 14.277 1.00 97.19 197 GLU A C 1
ATOM 1560 O O . GLU A 1 197 ? -15.737 5.352 15.162 1.00 97.19 197 GLU A O 1
ATOM 1565 N N . GLU A 1 198 ? -16.414 7.276 14.230 1.00 94.69 198 GLU A N 1
ATOM 1566 C CA . GLU A 1 198 ? -15.868 8.157 15.256 1.00 94.69 198 GLU A CA 1
ATOM 1567 C C . GLU A 1 198 ? -16.766 8.184 16.498 1.00 94.69 198 GLU A C 1
ATOM 1569 O O . GLU A 1 198 ? -17.991 8.261 16.401 1.00 94.69 198 GLU A O 1
ATOM 1574 N N . MET A 1 199 ? -16.148 8.114 17.678 1.00 85.31 199 MET A N 1
ATOM 1575 C CA . MET A 1 199 ? -16.860 7.827 18.926 1.00 85.31 199 MET A CA 1
ATOM 1576 C C . MET A 1 199 ? -17.695 8.990 19.484 1.00 85.31 199 MET A C 1
ATOM 1578 O O . MET A 1 199 ? -18.644 8.737 20.224 1.00 85.31 199 MET A O 1
ATOM 1582 N N . ALA A 1 200 ? -17.355 10.251 19.199 1.00 85.00 200 ALA A N 1
ATOM 1583 C CA . ALA A 1 200 ? -18.039 11.406 19.784 1.00 85.00 200 ALA A CA 1
ATOM 1584 C C . ALA A 1 200 ? -19.291 11.837 19.002 1.00 85.00 200 ALA A C 1
ATOM 1586 O O . ALA A 1 200 ? -20.272 12.278 19.601 1.00 85.00 200 ALA A O 1
ATOM 1587 N N . VAL A 1 201 ? -19.255 11.740 17.675 1.00 84.88 201 VAL A N 1
ATOM 1588 C CA . VAL A 1 201 ? -20.265 12.270 16.747 1.00 84.88 201 VAL A CA 1
ATOM 1589 C C . VAL A 1 201 ? -20.963 11.145 15.970 1.00 84.88 201 VAL A C 1
ATOM 1591 O O . VAL A 1 201 ? -22.023 11.379 15.394 1.00 84.88 201 VAL A O 1
ATOM 1594 N N . GLY A 1 202 ? -20.405 9.927 15.948 1.00 87.62 202 GLY A N 1
ATOM 1595 C CA . GLY A 1 202 ? -20.949 8.793 15.186 1.00 87.62 202 GLY A CA 1
ATOM 1596 C C . GLY A 1 202 ? -20.750 8.927 13.672 1.00 87.62 202 GLY A C 1
ATOM 1597 O O . GLY A 1 202 ? -21.444 8.290 12.881 1.00 87.62 202 GLY A O 1
ATOM 1598 N N . CYS A 1 203 ? -19.836 9.802 13.240 1.00 93.06 203 CYS A N 1
ATOM 1599 C CA . CYS A 1 203 ? -19.525 9.983 11.826 1.00 93.06 203 CYS A CA 1
ATOM 1600 C C . CYS A 1 203 ? -18.714 8.788 11.311 1.00 93.06 203 CYS A C 1
ATOM 1602 O O . CYS A 1 203 ? -17.739 8.390 11.948 1.00 93.06 203 CYS A O 1
ATOM 1604 N N . VAL A 1 204 ? -19.084 8.243 10.150 1.00 94.62 204 VAL A N 1
ATOM 1605 C CA . VAL A 1 204 ? -18.371 7.120 9.531 1.00 94.62 204 VAL A CA 1
ATOM 1606 C C . VAL A 1 204 ? -17.412 7.632 8.460 1.00 94.62 204 VAL A C 1
ATOM 1608 O O . VAL A 1 204 ? -17.818 8.254 7.479 1.00 94.62 204 VAL A O 1
ATOM 1611 N N . PHE A 1 205 ? -16.129 7.341 8.649 1.00 94.00 205 PHE A N 1
ATOM 1612 C CA . PHE A 1 205 ? -15.066 7.578 7.684 1.00 94.00 205 PHE A CA 1
ATOM 1613 C C . PHE A 1 205 ? -14.867 6.326 6.848 1.00 94.00 205 PHE A C 1
ATOM 1615 O O . PHE A 1 205 ? -14.404 5.302 7.345 1.00 94.00 205 PHE A O 1
ATOM 1622 N N . GLU A 1 206 ? -15.237 6.416 5.580 1.00 94.56 206 GLU A N 1
ATOM 1623 C CA . GLU A 1 206 ? -15.265 5.273 4.684 1.00 94.56 206 GLU A CA 1
ATOM 1624 C C . GLU A 1 206 ? -14.010 5.144 3.821 1.00 94.56 206 GLU A C 1
ATOM 1626 O O . GLU A 1 206 ? -13.434 6.138 3.375 1.00 94.56 206 GLU A O 1
ATOM 1631 N N . GLY A 1 207 ? -13.658 3.906 3.470 1.00 93.69 207 GLY A N 1
ATOM 1632 C CA . GLY A 1 207 ? -12.644 3.647 2.447 1.00 93.69 207 GLY A CA 1
ATOM 1633 C C . GLY A 1 207 ? -11.203 3.914 2.895 1.00 93.69 207 GLY A C 1
ATOM 1634 O O . GLY A 1 207 ? -10.358 4.215 2.054 1.00 93.69 207 GLY A O 1
ATOM 1635 N N . LEU A 1 208 ? -10.922 3.822 4.196 1.00 94.69 208 LEU A N 1
ATOM 1636 C CA . LEU A 1 208 ? -9.593 4.055 4.759 1.00 94.69 208 LEU A CA 1
ATOM 1637 C C . LEU A 1 208 ? -8.679 2.851 4.517 1.00 94.69 208 LEU A C 1
ATOM 1639 O O . LEU A 1 208 ? -9.096 1.705 4.655 1.00 94.69 208 LEU A O 1
ATOM 1643 N N . THR A 1 209 ? -7.421 3.093 4.173 1.00 94.94 209 THR A N 1
ATOM 1644 C CA . THR A 1 209 ? -6.443 2.023 3.899 1.00 94.94 209 THR A CA 1
ATOM 1645 C C . THR A 1 209 ? -5.701 1.584 5.161 1.00 94.94 209 THR A C 1
ATOM 1647 O O . THR A 1 209 ? -5.733 2.271 6.183 1.00 94.94 209 THR A O 1
ATOM 1650 N N . CYS A 1 210 ? -4.972 0.464 5.103 1.00 94.81 210 CYS A N 1
ATOM 1651 C CA . CYS A 1 210 ? -4.216 -0.038 6.261 1.00 94.81 210 CYS A CA 1
ATOM 1652 C C . CYS A 1 210 ? -3.089 0.901 6.730 1.00 94.81 210 CYS A C 1
ATOM 1654 O O . CYS A 1 210 ? -2.602 0.764 7.847 1.00 94.81 210 CYS A O 1
ATOM 1656 N N . VAL A 1 211 ? -2.674 1.856 5.892 1.00 93.88 211 VAL A N 1
ATOM 1657 C CA . VAL A 1 211 ? -1.661 2.860 6.249 1.00 93.88 211 VAL A CA 1
ATOM 1658 C C . VAL A 1 211 ? -2.255 3.964 7.132 1.00 93.88 211 VAL A C 1
ATOM 1660 O O . VAL A 1 211 ? -1.546 4.500 7.977 1.00 93.88 211 VAL A O 1
ATOM 1663 N N . GLN A 1 212 ? -3.550 4.260 6.969 1.00 94.50 212 GLN A N 1
ATOM 1664 C CA . GLN A 1 212 ? -4.258 5.357 7.647 1.00 94.50 212 GLN A CA 1
ATOM 1665 C C . GLN A 1 212 ? -4.937 4.927 8.949 1.00 94.50 212 GLN A C 1
ATOM 1667 O O . GLN A 1 212 ? -5.302 5.775 9.762 1.00 94.50 212 GLN A O 1
ATOM 1672 N N . VAL A 1 213 ? -5.146 3.620 9.134 1.00 96.00 213 VAL A N 1
ATOM 1673 C CA . VAL A 1 213 ? -5.854 3.041 10.282 1.00 96.00 213 VAL A CA 1
ATOM 1674 C C . VAL A 1 213 ? -4.855 2.331 11.187 1.00 96.00 213 VAL A C 1
ATOM 1676 O O . VAL A 1 213 ? -4.310 1.288 10.833 1.00 96.00 213 VAL A O 1
ATOM 1679 N N . LEU A 1 214 ? -4.614 2.909 12.360 1.00 95.75 214 LEU A N 1
ATOM 1680 C CA . LEU A 1 214 ? -3.641 2.433 13.334 1.00 95.75 214 LEU A CA 1
ATOM 1681 C C . LEU A 1 214 ? -4.377 1.808 14.525 1.00 95.75 214 LEU A C 1
ATOM 1683 O O . LEU A 1 214 ? -5.238 2.475 15.096 1.00 95.75 214 LEU A O 1
ATOM 1687 N N . PRO A 1 215 ? -4.042 0.585 14.958 1.00 96.06 215 PRO A N 1
ATOM 1688 C CA . PRO A 1 215 ? -4.605 0.019 16.183 1.00 96.06 215 PRO A CA 1
ATOM 1689 C C . PRO A 1 215 ? -4.196 0.848 17.415 1.00 96.06 215 PRO A C 1
ATOM 1691 O O . PRO A 1 215 ? -3.081 1.381 17.460 1.00 96.06 215 PRO A O 1
ATOM 1694 N N . LEU A 1 216 ? -5.112 0.978 18.385 1.00 92.12 216 LEU A N 1
ATOM 1695 C CA . LEU A 1 216 ? -4.893 1.657 19.673 1.00 92.12 216 LEU A CA 1
ATOM 1696 C C . LEU A 1 216 ? -4.417 0.712 20.780 1.00 92.12 216 LEU A C 1
ATOM 1698 O O . LEU A 1 216 ? -4.854 -0.459 20.802 1.00 92.12 216 LEU A O 1
#

Radius of gyration: 17.76 Å; chains: 1; bounding box: 44×39×49 Å

Foldseek 3Di:
DQVPVVVVCVVVVPADAKWKFAAFADPVGQGALHTDATDASPDDDDPDIDIAGDPDDHDRDRLQKAKEFEWEQEPVGDIFGQDRIDIDTLVLLQDPVSVLVRCCVRPNLDPVLSVQLSPFFKFWWDDDNSDIDTDGGRDRPPDSDPDHTYIYGYHYDDAFFFWWWFWDADPVSDIDIFIFTWHHWDADSRHIATWTQGDPPRDIDTGHGSSGIGGD

Secondary structure (DSSP, 8-state):
--HHHHHHHHH-TT--EEEEEEEEE-TT-PEEEEEEEEPPTTS---SS-EEEEESS-----GGGEEEEEEEEE-TTS-EEE-S--EEEEGGGGG-HHHHHHHHHHHH-SSHHHHHHHHHSEEEEEEEETTEEEEEEE-----S--SS--EEEEEEEP--TT-EEEEEEE-TT--EEEEEEEEEEEEEETTEEEEEEEETTT--EEEEE-TTTEEE-

pLDDT: mean 86.7, std 10.27, range [46.28, 97.75]

Sequence (216 aa):
MKYVYEIIHAWLPEAGNLVCYTVYSETHGVLYPLVNKVLHLDDDVPRLVFCQEVLCPFHKLTNRWGVVNVVVLQHHGSLLPGYIPLIVHRSSLQSRETLQEQLRQLCCTSPAEANYMKSQLFLNCAVSAGLMDLFSFFDACNDDSTSLPQIAVVYPALAPGDLVRVEMMDRMSRRFSIQGMIKCSRQKDGVLCYDVEEMAVGCVFEGLTCVQVLPL

Organism: NCBI:txid83891